Protein 8CZF (pdb70)

Radius of gyration: 14.96 Å; Cα contacts (8 Å, |Δi|>4): 224; chains: 2; bounding box: 30×43×40 Å

Foldseek 3Di:
DFDDLVVLLVLLQQLLLLLLLLLCVVCVVVADDDVCSVDGPDDLPDPSSVLSNVLSVVCNVVCVVCVVVVVVVCVVVVDEPVCLLVVLLVVLCVLAVPHDDLVSLSVNSVVLSVRQRCNCRPVVDRCNVVSSCSSSVSCSVVCNSVVQRVCRHSVVSVVPD/DVVVVVVVVVVVVVVVVVVVVD

B-factor: mean 25.82, std 11.92, range [10.27, 85.47]

Sequence (183 aa):
GSMSEEQVAQQDTEEVFRSYVFYRHQQEQEAAPADPEMVTLPLQPSSTMGQVGRQLAIIGDDINRRYDSEFQTMLQHLQPTAENAYEYFTKIATSLFESGINWGRVVALLGFGYRLALHVYQHGLTGFLGQVTRFVVDFMLHHSIARWIAQRGGWVAALNLGSYIDKIADLIRKVAEEINSSKLE

InterPro domains:
  IPR002475 Bcl2-like [PS50062] (78-179)
  IPR020717 Apoptosis regulator, Bcl-2, BH1 motif, conserved site [PS01080] (118-136)
  IPR020726 Apoptosis regulator, Bcl-2, BH2 motif, conserved site [PS01258] (170-181)
  IPR020728 Apoptosis regulator, Bcl-2, BH3 motif, conserved site [PS01259] (74-88)
  IPR026298 Bcl-2 family [PR01862] (111-123)
  IPR026298 Bcl-2 family [PR01862] (124-152)
  IPR026298 Bcl-2 family [PR01862] (154-178)
  IPR026298 Bcl-2 family [PTHR11256] (9-184)
  IPR026298 Bcl-2 family [cd06845] (29-183)
  IPR036834 Bcl-2-like superfamily [G3DSA:1.10.437.10] (16-186)
  IPR036834 Bcl-2-like superfamily [SSF56854] (5-193)
  IPR046371 Bcl-2, Bcl-2 homology region 1-3 [PF00452] (78-177)
  IPR046371 Bcl-2, Bcl-2 homology region 1-3 [SM00337] (78-177)

Secondary structure (DSSP, 8-state):
-PPPHHHHHHHHHHHHHHHHHHHHHHTTT--PPPGGGG--SS-TTSHHHHHHHHHHHHHHHHHHHHHHHHHHHHHHH---TTTHHHHHHHHHHHHTTT---HHHHHHHHHHHHHHHHHHHHTT----HHHHHHHHHHHHHHTTHHHHHHHTTSGGGGG---/-HHHHHHHHHHHHHHHHHHHH-

Solvent-accessible surface area: 8653 Å² total; per-residue (Å²): 131,72,72,53,45,117,76,0,13,108,16,1,56,33,0,0,19,2,4,2,56,47,1,26,90,62,46,127,101,136,77,76,41,14,93,91,10,108,77,41,66,62,108,62,95,16,106,20,4,70,5,0,85,55,2,0,74,36,4,32,81,10,9,134,149,26,27,86,94,9,93,8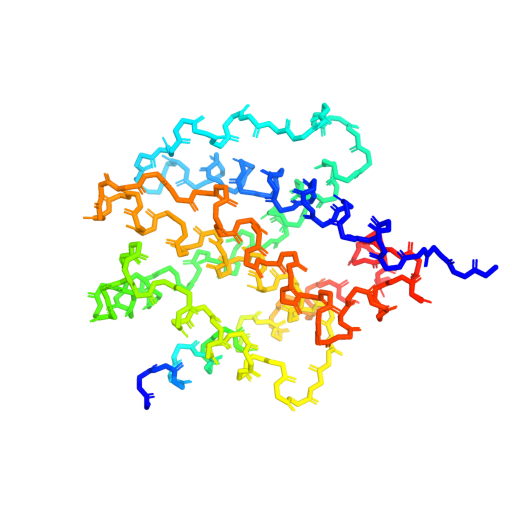2,10,6,99,121,20,120,2,50,46,172,31,0,140,77,42,2,40,101,0,0,65,32,0,21,83,78,29,46,33,12,0,28,0,6,3,0,0,9,8,0,5,24,0,8,32,19,0,52,62,95,31,153,49,43,18,5,31,79,0,3,104,31,0,1,51,10,1,44,137,82,67,0,1,122,43,0,4,99,117,42,3,1,78,16,0,57,107,66,98,112,59,23,72,117,0,1,93,24,5,61,116,7,0,84,47,7,21,86,108,15,126

Organism: Homo sapiens (NCBI:txid9606)

Nearest PDB structures (foldseek):
  8czf-assembly1_A  TM=1.006E+00  e=5.927E-23  Homo sapiens
  8czg-assembly3_C  TM=9.484E-01  e=6.714E-19  Homo sapiens
  5vx0-assembly1_C  TM=9.418E-01  e=8.155E-19  Homo sapiens
  8czg-assembly4_D  TM=9.359E-01  e=1.040E-18  Homo sapiens
  8czg-assembly2_B  TM=9.534E-01  e=2.377E-18  Homo sapiens

CATH classification: 1.10.437.10

Structure (mmCIF, N/CA/C/O backbone):
data_8CZF
#
_entry.id   8CZF
#
_cell.length_a   94.130
_cell.length_b   41.080
_cell.length_c   56.390
_cell.angle_alpha   90.000
_cell.angle_beta   122.000
_cell.angle_gamma   90.000
#
_symmetry.space_group_name_H-M   'C 1 2 1'
#
loop_
_entity.id
_entity.type
_entity.pdbx_description
1 polymer 'Bcl-2 homologous antagonist/killer'
2 polymer 'DF2 peptide'
3 water water
#
loop_
_atom_site.group_PDB
_atom_site.id
_atom_site.type_symbol
_atom_site.label_atom_id
_atom_site.label_alt_id
_atom_site.label_comp_id
_atom_site.label_asym_id
_atom_site.label_entity_id
_atom_site.label_seq_id
_atom_site.pdbx_PDB_ins_code
_atom_site.Cartn_x
_atom_site.Cartn_y
_atom_site.Cartn_z
_atom_site.occupancy
_atom_site.B_iso_or_equiv
_atom_site.auth_seq_id
_atom_site.auth_comp_id
_atom_site.auth_asym_id
_atom_site.auth_atom_id
_atom_site.pdbx_PDB_model_num
ATOM 1 N N . GLY A 1 4 ? -0.894 -11.754 17.798 1.00 44.62 20 GLY A N 1
ATOM 2 C CA . GLY A 1 4 ? -0.198 -11.267 16.622 1.00 46.34 20 GLY A CA 1
ATOM 3 C C . GLY A 1 4 ? 0.523 -9.971 16.920 1.00 28.95 20 GLY A C 1
ATOM 4 O O . GLY A 1 4 ? 0.526 -9.518 18.063 1.00 47.86 20 GLY A O 1
ATOM 8 N N . SER A 1 5 ? 1.141 -9.381 15.900 1.00 31.47 21 SER A N 1
ATOM 9 C CA . SER A 1 5 ? 1.820 -8.112 16.091 1.00 30.02 21 SER A CA 1
ATOM 10 C C . SER A 1 5 ? 0.799 -6.999 16.311 1.00 24.09 21 SER A C 1
ATOM 11 O O . SER A 1 5 ? -0.403 -7.156 16.057 1.00 29.45 21 SER A O 1
ATOM 19 N N . MET A 1 6 ? 1.281 -5.885 16.841 1.00 26.37 22 MET A N 1
ATOM 20 C CA . MET A 1 6 ? 0.455 -4.698 16.850 1.00 22.65 22 MET A CA 1
ATOM 21 C C . MET A 1 6 ? 0.078 -4.378 15.410 1.00 23.45 22 MET A C 1
ATOM 22 O O . MET A 1 6 ? 0.722 -4.823 14.451 1.00 28.02 22 MET A O 1
ATOM 36 N N . SER A 1 7 ? -1.006 -3.643 15.265 1.00 21.09 23 SER A N 1
ATOM 37 C CA . SER A 1 7 ? -1.500 -3.333 13.937 1.00 21.72 23 SER A CA 1
ATOM 38 C C . SER A 1 7 ? -0.727 -2.178 13.311 1.00 21.28 23 SER A C 1
ATOM 39 O O . SER A 1 7 ? -0.096 -1.363 13.989 1.00 19.24 23 SER A O 1
ATOM 47 N N . GLU A 1 8 ? -0.801 -2.108 11.980 1.00 20.47 24 GLU A N 1
ATOM 48 C CA . GLU A 1 8 ? -0.259 -0.949 11.277 1.00 19.90 24 GLU A CA 1
ATOM 49 C C . GLU A 1 8 ? -0.942 0.330 11.724 1.00 21.04 24 GLU A C 1
ATOM 50 O O . GLU A 1 8 ? -0.305 1.383 11.812 1.00 19.52 24 GLU A O 1
ATOM 62 N N . GLU A 1 9 ? -2.240 0.261 12.007 1.00 21.97 25 GLU A N 1
ATOM 63 C CA . GLU A 1 9 ? -2.949 1.437 12.496 1.00 24.50 25 GLU A CA 1
ATOM 64 C C . GLU A 1 9 ? -2.364 1.916 13.820 1.00 20.14 25 GLU A C 1
ATOM 65 O O . GLU A 1 9 ? -2.198 3.124 14.036 1.00 21.97 25 GLU A O 1
ATOM 77 N N . GLN A 1 10 ? -2.041 0.985 14.718 1.00 19.59 26 GLN A N 1
ATOM 78 C CA . GLN A 1 10 ? -1.369 1.364 15.956 1.00 19.10 26 GLN A CA 1
ATOM 79 C C . GLN A 1 10 ? -0.026 2.024 15.665 1.00 16.65 26 GLN A C 1
ATOM 80 O O . GLN A 1 10 ? 0.314 3.056 16.253 1.00 16.88 26 GLN A O 1
ATOM 94 N N . VAL A 1 11 ? 0.761 1.444 14.756 1.00 15.90 27 VAL A N 1
ATOM 95 C CA . VAL A 1 11 ? 2.048 2.050 14.426 1.00 14.66 27 VAL A CA 1
ATOM 96 C C . VAL A 1 11 ? 1.857 3.443 13.821 1.00 15.04 27 VAL A C 1
ATOM 97 O O . VAL A 1 11 ? 2.652 4.351 14.075 1.00 14.79 27 VAL A O 1
ATOM 110 N N . ALA A 1 12 ? 0.791 3.646 13.036 1.00 15.14 28 ALA A N 1
ATOM 111 C CA . ALA A 1 12 ? 0.542 4.977 12.476 1.00 15.89 28 ALA A CA 1
ATOM 112 C C . ALA A 1 12 ? 0.305 6.001 13.581 1.00 16.87 28 ALA A C 1
ATOM 113 O O . ALA A 1 12 ? 0.811 7.127 13.504 1.00 16.95 28 ALA A O 1
ATOM 120 N N . GLN A 1 13 ? -0.477 5.638 14.611 1.00 18.02 29 GLN A N 1
ATOM 121 C CA A GLN A 1 13 ? -0.666 6.527 15.754 0.43 19.06 29 GLN A CA 1
ATOM 122 C CA B GLN A 1 13 ? -0.665 6.525 15.757 0.57 13.70 29 GLN A CA 1
ATOM 123 C C . GLN A 1 13 ? 0.659 6.777 16.460 1.00 16.52 29 GLN A C 1
ATOM 124 O O . GLN A 1 13 ? 1.020 7.924 16.755 1.00 16.44 29 GLN A O 1
ATOM 149 N N . ASP A 1 14 ? 1.409 5.711 16.730 1.00 13.90 30 ASP A N 1
ATOM 150 C CA . ASP A 1 14 ? 2.679 5.857 17.425 1.00 14.12 30 ASP A CA 1
ATOM 151 C C . ASP A 1 14 ? 3.625 6.755 16.640 1.00 15.72 30 ASP A C 1
ATOM 152 O O . ASP A 1 14 ? 4.388 7.531 17.228 1.00 14.54 30 ASP A O 1
ATOM 161 N N . THR A 1 15 ? 3.609 6.636 15.306 1.00 13.45 31 THR A N 1
ATOM 162 C CA . THR A 1 15 ? 4.520 7.406 14.465 1.00 12.27 31 THR A CA 1
ATOM 163 C C . THR A 1 15 ? 4.225 8.892 14.585 1.00 12.56 31 THR A C 1
ATOM 164 O O . THR A 1 15 ? 5.146 9.715 14.617 1.00 14.75 31 THR A O 1
ATOM 175 N N . GLU A 1 16 ? 2.944 9.256 14.634 1.00 12.54 32 GLU A N 1
ATOM 176 C CA . GLU A 1 16 ? 2.590 10.656 14.855 1.00 13.79 32 GLU A CA 1
ATOM 177 C C . GLU A 1 16 ? 3.194 11.164 16.160 1.00 13.08 32 GLU A C 1
ATOM 178 O O . GLU A 1 16 ? 3.747 12.269 16.205 1.00 13.81 32 GLU A O 1
ATOM 190 N N . GLU A 1 17 ? 3.125 10.358 17.222 1.00 13.70 33 GLU A N 1
ATOM 191 C CA . GLU A 1 17 ? 3.670 10.765 18.519 1.00 12.66 33 GLU A CA 1
ATOM 192 C C . GLU A 1 17 ? 5.190 10.863 18.470 1.00 13.97 33 GLU A C 1
ATOM 193 O O . GLU A 1 17 ? 5.782 11.828 18.972 1.00 13.43 33 GLU A O 1
ATOM 205 N N . VAL A 1 18 ? 5.850 9.867 17.881 1.00 11.80 34 VAL A N 1
ATOM 206 C CA . VAL A 1 18 ? 7.303 9.884 17.800 1.00 11.55 34 VAL A CA 1
ATOM 207 C C . VAL A 1 18 ? 7.764 11.103 17.014 1.00 12.35 34 VAL A C 1
ATOM 208 O O . VAL A 1 18 ? 8.695 11.798 17.424 1.00 12.70 34 VAL A O 1
ATOM 221 N N . PHE A 1 19 ? 7.146 11.339 15.852 1.00 10.46 35 PHE A N 1
ATOM 222 C CA . PHE A 1 19 ? 7.567 12.446 14.994 1.00 10.54 35 PHE A CA 1
ATOM 223 C C . PHE A 1 19 ? 7.381 13.793 15.680 1.00 11.77 35 PHE A C 1
ATOM 224 O O . PHE A 1 19 ? 8.278 14.642 15.651 1.00 12.72 35 PHE A O 1
ATOM 241 N N . ARG A 1 20 ? 6.215 14.017 16.292 1.00 11.47 36 ARG A N 1
ATOM 242 C CA . ARG A 1 20 ? 5.956 15.320 16.897 1.00 10.27 36 ARG A CA 1
ATOM 243 C C . ARG A 1 20 ? 6.876 15.577 18.080 1.00 12.36 36 ARG A C 1
ATOM 244 O O . ARG A 1 20 ? 7.348 16.708 18.275 1.00 12.89 36 ARG A O 1
ATOM 265 N N . SER A 1 21 ? 7.142 14.547 18.882 1.00 12.60 37 SER A N 1
ATOM 266 C CA . SER A 1 21 ? 8.106 14.694 19.965 1.00 12.90 37 SER A CA 1
ATOM 267 C C . SER A 1 21 ? 9.505 14.957 19.416 1.00 12.30 37 SER A C 1
ATOM 268 O O . SER A 1 21 ? 10.226 15.841 19.899 1.00 13.16 37 SER A O 1
ATOM 276 N N . TYR A 1 22 ? 9.935 14.129 18.472 1.00 11.85 38 TYR A N 1
ATOM 277 C CA . TYR A 1 22 ? 11.215 14.320 17.796 1.00 11.66 38 TYR A CA 1
ATOM 278 C C . TYR A 1 22 ? 11.408 15.753 17.316 1.00 12.52 38 TYR A C 1
ATOM 279 O O . TYR A 1 22 ? 12.462 16.353 17.548 1.00 12.97 38 TYR A O 1
ATOM 298 N N . VAL A 1 23 ? 10.400 16.312 16.649 1.00 12.04 39 VAL A N 1
ATOM 299 C CA . VAL A 1 23 ? 10.523 17.658 16.095 1.00 13.00 39 VAL A CA 1
ATOM 300 C C . VAL A 1 23 ? 10.762 18.664 17.213 1.00 12.71 39 VAL A C 1
ATOM 301 O O . VAL A 1 23 ? 11.635 19.536 17.113 1.00 13.10 39 VAL A O 1
ATOM 314 N N . PHE A 1 24 ? 9.965 18.574 18.281 1.00 11.47 40 PHE A N 1
ATOM 315 C CA . PHE A 1 24 ? 10.092 19.510 19.383 1.00 12.56 40 PHE A CA 1
ATOM 316 C C . PHE A 1 24 ? 11.474 19.424 20.020 1.00 13.01 40 PHE A C 1
ATOM 317 O O . PHE A 1 24 ? 12.151 20.440 20.204 1.00 15.14 40 PHE A O 1
ATOM 334 N N . TYR A 1 25 ? 11.912 18.210 20.377 1.00 14.07 41 TYR A N 1
ATOM 335 C CA . TYR A 1 25 ? 13.188 18.098 21.069 1.00 15.66 41 TYR A CA 1
ATOM 336 C C . TYR A 1 25 ? 14.362 18.395 20.149 1.00 14.40 41 TYR A C 1
ATOM 337 O O . TYR A 1 25 ? 15.375 18.933 20.608 1.00 17.97 41 TYR A O 1
ATOM 355 N N . ARG A 1 26 ? 14.233 18.106 18.851 1.00 15.02 42 ARG A N 1
ATOM 356 C CA . ARG A 1 26 ? 15.299 18.473 17.923 1.00 15.06 42 ARG A CA 1
ATOM 357 C C . ARG A 1 26 ? 15.437 19.986 17.810 1.00 13.94 42 ARG A C 1
ATOM 358 O O . ARG A 1 26 ? 16.556 20.513 17.826 1.00 16.09 42 ARG A O 1
ATOM 379 N N . HIS A 1 27 ? 14.320 20.711 17.692 1.00 14.72 43 HIS A N 1
ATOM 380 C CA . HIS A 1 27 ? 14.442 22.161 17.580 1.00 15.37 43 HIS A CA 1
ATOM 381 C C . HIS A 1 27 ? 15.137 22.728 18.807 1.00 19.90 43 HIS A C 1
ATOM 382 O O . HIS A 1 27 ? 16.022 23.583 18.701 1.00 19.54 43 HIS A O 1
ATOM 396 N N . GLN A 1 28 ? 14.759 22.246 19.986 1.00 17.96 44 GLN A N 1
ATOM 397 C CA . GLN A 1 28 ? 15.350 22.795 21.193 1.00 21.89 44 GLN A CA 1
ATOM 398 C C . GLN A 1 28 ? 16.848 22.526 21.239 1.00 23.01 44 GLN A C 1
ATOM 399 O O . GLN A 1 28 ? 17.630 23.395 21.629 1.00 24.79 44 GLN A O 1
ATOM 413 N N . GLN A 1 29 ? 17.284 21.346 20.808 1.00 22.53 45 GLN A N 1
ATOM 414 C CA . GLN A 1 29 ? 18.716 21.096 20.907 1.00 25.05 45 GLN A CA 1
ATOM 415 C C . GLN A 1 29 ? 19.525 21.876 19.875 1.00 24.48 45 GLN A C 1
ATOM 416 O O . GLN A 1 29 ? 20.729 22.058 20.071 1.00 26.45 45 GLN A O 1
ATOM 430 N N . GLU A 1 30 ? 18.893 22.419 18.834 1.00 25.43 46 GLU A N 1
ATOM 431 C CA . GLU A 1 30 ? 19.598 23.201 17.823 1.00 22.33 46 GLU A CA 1
ATOM 432 C C . GLU A 1 30 ? 19.487 24.717 18.013 1.00 27.47 46 GLU A C 1
ATOM 433 O O . GLU A 1 30 ? 20.011 25.470 17.184 1.00 29.48 46 GLU A O 1
ATOM 445 N N . GLN A 1 31 ? 18.867 25.185 19.096 1.00 29.37 47 GLN A N 1
ATOM 446 C CA . GLN A 1 31 ? 18.435 26.577 19.194 1.00 34.10 47 GLN A CA 1
ATOM 447 C C . GLN A 1 31 ? 19.560 27.570 19.481 1.00 31.41 47 GLN A C 1
ATOM 448 O O . GLN A 1 31 ? 19.328 28.782 19.381 1.00 40.75 47 GLN A O 1
ATOM 462 N N . GLU A 1 32 ? 20.762 27.103 19.824 1.00 34.68 48 GLU A N 1
ATOM 463 C CA . GLU A 1 32 ? 21.920 27.971 20.007 1.00 41.06 48 GLU A CA 1
ATOM 464 C C . GLU A 1 32 ? 22.942 27.820 18.883 1.00 55.14 48 GLU A C 1
ATOM 465 O O . GLU A 1 32 ? 24.123 28.129 19.082 1.00 55.40 48 GLU A O 1
ATOM 469 N N . ALA A 1 33 ? 22.514 27.357 17.711 1.00 57.70 49 ALA A N 1
ATOM 470 C CA . ALA A 1 33 ? 23.417 27.153 16.584 1.00 57.46 49 ALA A CA 1
ATOM 471 C C . ALA A 1 33 ? 24.189 28.425 16.258 1.00 59.70 49 ALA A C 1
ATOM 472 O O . ALA A 1 33 ? 23.601 29.496 16.114 1.00 67.13 49 ALA A O 1
ATOM 479 N N . ALA A 1 38 ? 16.639 29.788 13.557 1.00 43.89 54 ALA A N 1
ATOM 480 C CA . ALA A 1 38 ? 15.375 29.456 12.904 1.00 35.13 54 ALA A CA 1
ATOM 481 C C . ALA A 1 38 ? 14.248 29.508 13.924 1.00 28.98 54 ALA A C 1
ATOM 482 O O . ALA A 1 38 ? 14.326 28.863 14.976 1.00 27.04 54 ALA A O 1
ATOM 489 N N . PRO A 1 39 ? 13.188 30.255 13.630 1.00 29.24 55 PRO A N 1
ATOM 490 C CA . PRO A 1 39 ? 12.062 30.297 14.569 1.00 27.24 55 PRO A CA 1
ATOM 491 C C . PRO A 1 39 ? 11.387 28.940 14.644 1.00 24.70 55 PRO A C 1
ATOM 492 O O . PRO A 1 39 ? 11.329 28.196 13.664 1.00 24.83 55 PRO A O 1
ATOM 503 N N . ALA A 1 40 ? 10.884 28.609 15.827 1.00 22.76 56 ALA A N 1
ATOM 504 C CA . ALA A 1 40 ? 10.076 27.407 15.950 1.00 20.71 56 ALA A CA 1
ATOM 505 C C . ALA A 1 40 ? 8.643 27.713 15.538 1.00 25.48 56 ALA A C 1
ATOM 506 O O . ALA A 1 40 ? 8.048 28.697 15.992 1.00 26.94 56 ALA A O 1
ATOM 513 N N . ASP A 1 41 ? 8.098 26.882 14.678 1.00 22.12 57 ASP A N 1
ATOM 514 C CA . ASP A 1 41 ? 6.675 26.933 14.401 1.00 24.92 57 ASP A CA 1
ATOM 515 C C . ASP A 1 41 ? 5.927 26.705 15.708 1.00 20.85 57 ASP A C 1
ATOM 516 O O . ASP A 1 41 ? 6.162 25.691 16.379 1.00 18.69 57 ASP A O 1
ATOM 525 N N . PRO A 1 42 ? 5.031 27.606 16.104 1.00 21.06 58 PRO A N 1
ATOM 526 C CA . PRO A 1 42 ? 4.320 27.413 17.375 1.00 22.86 58 PRO A CA 1
ATOM 527 C C . PRO A 1 42 ? 3.585 26.096 17.460 1.00 20.76 58 PRO A C 1
ATOM 528 O O . PRO A 1 42 ? 3.411 25.580 18.565 1.00 21.46 58 PRO A O 1
ATOM 539 N N . GLU A 1 43 ? 3.152 25.527 16.336 1.00 19.00 59 GLU A N 1
ATOM 540 C CA . GLU A 1 43 ? 2.473 24.236 16.386 1.00 18.56 59 GLU A CA 1
ATOM 541 C C . GLU A 1 43 ? 3.346 23.129 16.969 1.00 18.26 59 GLU A C 1
ATOM 542 O O . GLU A 1 43 ? 2.821 22.111 17.444 1.00 17.78 59 GLU A O 1
ATOM 554 N N . MET A 1 44 ? 4.661 23.282 16.928 1.00 16.21 60 MET A N 1
ATOM 555 C CA . MET A 1 44 ? 5.544 22.260 17.461 1.00 18.24 60 MET A CA 1
ATOM 556 C C . MET A 1 44 ? 5.324 21.999 18.941 1.00 15.62 60 MET A C 1
ATOM 557 O O . MET A 1 44 ? 5.642 20.903 19.417 1.00 16.54 60 MET A O 1
ATOM 571 N N . VAL A 1 45 ? 4.787 22.959 19.690 1.00 15.14 61 VAL A N 1
ATOM 572 C CA . VAL A 1 45 ? 4.566 22.714 21.114 1.00 16.08 61 VAL A CA 1
ATOM 573 C C . VAL A 1 45 ? 3.256 21.993 21.380 1.00 19.84 61 VAL A C 1
ATOM 574 O O . VAL A 1 45 ? 2.921 21.754 22.548 1.00 21.31 61 VAL A O 1
ATOM 587 N N . THR A 1 46 ? 2.493 21.655 20.340 1.00 17.77 62 THR A N 1
ATOM 588 C CA . THR A 1 46 ? 1.277 20.859 20.471 1.00 18.30 62 THR A CA 1
ATOM 589 C C . THR A 1 46 ? 1.620 19.432 20.064 1.00 18.91 62 THR A C 1
ATOM 590 O O . THR A 1 46 ? 1.957 19.166 18.903 1.00 20.29 62 THR A O 1
ATOM 601 N N . LEU A 1 47 ? 1.525 18.520 21.012 1.00 17.10 63 LEU A N 1
ATOM 602 C CA . LEU A 1 47 ? 1.823 17.122 20.810 1.00 16.46 63 LEU A CA 1
ATOM 603 C C . LEU A 1 47 ? 0.546 16.312 20.910 1.00 17.51 63 LEU A C 1
ATOM 604 O O . LEU A 1 47 ? -0.418 16.740 21.559 1.00 17.78 63 LEU A O 1
ATOM 620 N N . PRO A 1 48 ? 0.497 15.119 20.300 1.00 18.57 64 PRO A N 1
ATOM 621 C CA . PRO A 1 48 ? -0.728 14.309 20.395 1.00 18.27 64 PRO A CA 1
ATOM 622 C C . PRO A 1 48 ? -0.994 13.779 21.793 1.00 20.87 64 PRO A C 1
ATOM 623 O O . PRO A 1 48 ? -2.151 13.493 22.128 1.00 27.66 64 PRO A O 1
ATOM 634 N N . LEU A 1 49 ? 0.041 13.634 22.610 1.00 17.76 65 LEU A N 1
ATOM 635 C CA . LEU A 1 49 ? -0.067 13.045 23.933 1.00 22.89 65 LEU A CA 1
ATOM 636 C C . LEU A 1 49 ? 0.980 13.722 24.796 1.00 18.04 65 LEU A C 1
ATOM 637 O O . LEU A 1 49 ? 1.815 14.484 24.305 1.00 21.60 65 LEU A O 1
ATOM 649 N N . GLN A 1 50 ? 0.951 13.434 26.081 1.00 19.78 66 GLN A N 1
ATOM 650 C CA . GLN A 1 50 ? 1.947 14.018 26.959 1.00 17.47 66 GLN A CA 1
ATOM 651 C C . GLN A 1 50 ? 3.344 13.553 26.553 1.00 16.98 66 GLN A C 1
ATOM 652 O O . GLN A 1 50 ? 3.532 12.391 26.155 1.00 17.10 66 GLN A O 1
ATOM 666 N N . PRO A 1 51 ? 4.349 14.424 26.650 1.00 14.37 67 PRO A N 1
ATOM 667 C CA . PRO A 1 51 ? 5.686 14.087 26.151 1.00 14.18 67 PRO A CA 1
ATOM 668 C C . PRO A 1 51 ? 6.385 13.017 26.965 1.00 14.18 67 PRO A C 1
ATOM 669 O O . PRO A 1 51 ? 7.346 12.421 26.463 1.00 16.54 67 PRO A O 1
ATOM 680 N N . SER A 1 52 ? 5.916 12.743 28.181 1.00 14.05 68 SER A N 1
ATOM 681 C CA . SER A 1 52 ? 6.477 11.684 29.005 1.00 15.55 68 SER A CA 1
ATOM 682 C C . SER A 1 52 ? 6.006 10.290 28.601 1.00 15.12 68 SER A C 1
ATOM 683 O O . SER A 1 52 ? 6.435 9.314 29.223 1.00 16.30 68 SER A O 1
ATOM 691 N N . SER A 1 53 ? 5.104 10.175 27.631 1.00 15.22 69 SER A N 1
ATOM 692 C CA . SER A 1 53 ? 4.664 8.866 27.168 1.00 16.80 69 SER A CA 1
ATOM 693 C C . SER A 1 53 ? 5.820 8.098 26.534 1.00 17.79 69 SER A C 1
ATOM 694 O O . SER A 1 53 ? 6.884 8.641 26.226 1.00 16.49 69 SER A O 1
ATOM 702 N N . THR A 1 54 ? 5.606 6.794 26.360 1.00 16.40 70 THR A N 1
ATOM 703 C CA . THR A 1 54 ? 6.656 5.955 25.782 1.00 15.83 70 THR A CA 1
ATOM 704 C C . THR A 1 54 ? 7.109 6.472 24.415 1.00 14.75 70 THR A C 1
ATOM 705 O O . THR A 1 54 ? 8.308 6.534 24.137 1.00 15.19 70 THR A O 1
ATOM 716 N N . MET A 1 55 ? 6.157 6.800 23.533 1.00 14.52 71 MET A N 1
ATOM 717 C CA . MET A 1 55 ? 6.524 7.310 22.205 1.00 13.76 71 MET A CA 1
ATOM 718 C C . MET A 1 55 ? 7.117 8.712 22.263 1.00 14.21 71 MET A C 1
ATOM 719 O O . MET A 1 55 ? 7.990 9.049 21.457 1.00 13.84 71 MET A O 1
ATOM 733 N N . GLY A 1 56 ? 6.678 9.534 23.209 1.00 14.12 72 GLY A N 1
ATOM 734 C CA . GLY A 1 56 ? 7.356 10.801 23.437 1.00 14.56 72 GLY A CA 1
ATOM 735 C C . GLY A 1 56 ? 8.809 10.604 23.810 1.00 15.44 72 GLY A C 1
ATOM 736 O O . GLY A 1 56 ? 9.695 11.287 23.284 1.00 15.22 72 GLY A O 1
ATOM 740 N N . GLN A 1 57 ? 9.086 9.626 24.686 1.00 15.60 73 GLN A N 1
ATOM 741 C CA . GLN A 1 57 ? 10.467 9.343 25.049 1.00 16.10 73 GLN A CA 1
ATOM 742 C C . GLN A 1 57 ? 11.262 8.819 23.856 1.00 14.63 73 GLN A C 1
ATOM 743 O O . GLN A 1 57 ? 12.437 9.163 23.685 1.00 15.17 73 GLN A O 1
ATOM 757 N N . VAL A 1 58 ? 10.662 7.954 23.038 1.00 13.77 74 VAL A N 1
ATOM 758 C CA . VAL A 1 58 ? 11.374 7.450 21.868 1.00 14.43 74 VAL A CA 1
ATOM 759 C C . VAL A 1 58 ? 11.744 8.601 20.933 1.00 15.32 74 VAL A C 1
ATOM 760 O O . VAL A 1 58 ? 12.879 8.693 20.456 1.00 14.99 74 VAL A O 1
ATOM 773 N N . GLY A 1 59 ? 10.788 9.487 20.657 1.00 14.22 75 GLY A N 1
ATOM 774 C CA . GLY A 1 59 ? 11.087 10.637 19.809 1.00 13.33 75 GLY A CA 1
ATOM 775 C C . GLY A 1 59 ? 12.210 11.486 20.363 1.00 14.96 75 GLY A C 1
ATOM 776 O O . GLY A 1 59 ? 13.102 11.931 19.629 1.00 15.68 75 GLY A O 1
ATOM 780 N N . ARG A 1 60 ? 12.164 11.753 21.668 1.00 13.27 76 ARG A N 1
ATOM 781 C CA . ARG A 1 60 ? 13.216 12.527 22.309 1.00 15.26 76 ARG A CA 1
ATOM 782 C C . ARG A 1 60 ? 14.571 11.841 22.155 1.00 15.31 76 ARG A C 1
ATOM 783 O O . ARG A 1 60 ? 15.565 12.476 21.782 1.00 15.85 76 ARG A O 1
ATOM 804 N N . GLN A 1 61 ? 14.631 10.536 22.421 1.00 14.67 77 GLN A N 1
ATOM 805 C CA . GLN A 1 61 ? 15.915 9.845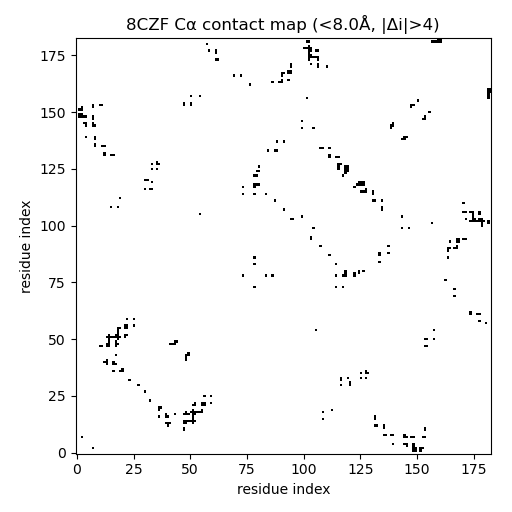 22.342 1.00 15.65 77 GLN A CA 1
ATOM 806 C C . GLN A 1 61 ? 16.453 9.831 20.913 1.00 13.88 77 GLN A C 1
ATOM 807 O O . GLN A 1 61 ? 17.664 9.964 20.701 1.00 16.84 77 GLN A O 1
ATOM 821 N N . LEU A 1 62 ? 15.574 9.671 19.925 1.00 14.36 78 LEU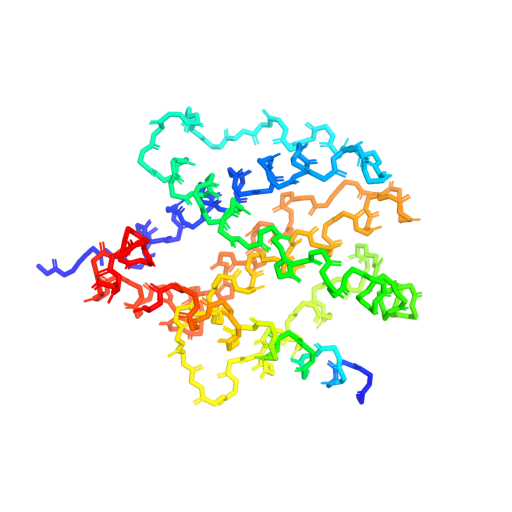 A N 1
ATOM 822 C CA . LEU A 1 62 ? 16.018 9.687 18.538 1.00 14.34 78 LEU A CA 1
ATOM 823 C C . LEU A 1 62 ? 16.540 11.063 18.140 1.00 14.77 78 LEU A C 1
ATOM 824 O O . LEU A 1 62 ? 17.528 11.160 17.402 1.00 17.22 78 LEU A O 1
ATOM 840 N N . ALA A 1 63 ? 15.920 12.136 18.632 1.00 14.28 79 ALA A N 1
ATOM 841 C CA . ALA A 1 63 ? 16.464 13.462 18.349 1.00 14.25 79 ALA A CA 1
ATOM 842 C C . ALA A 1 63 ? 17.862 13.601 18.945 1.00 18.84 79 ALA A C 1
ATOM 843 O O . ALA A 1 63 ? 18.789 14.084 18.279 1.00 19.40 79 ALA A O 1
ATOM 850 N N . ILE A 1 64 ? 18.045 13.139 20.186 1.00 17.12 80 ILE A N 1
ATOM 851 C CA . ILE A 1 64 ? 19.339 13.251 20.859 1.00 18.85 80 ILE A CA 1
ATOM 852 C C . ILE A 1 64 ? 20.398 12.450 20.109 1.00 19.87 80 ILE A C 1
ATOM 853 O O . ILE A 1 64 ? 21.514 12.926 19.871 1.00 21.09 80 ILE A O 1
ATOM 869 N N . ILE A 1 65 ? 20.052 11.221 19.721 1.00 20.29 81 ILE A N 1
ATOM 870 C CA . ILE A 1 65 ? 21.009 10.334 19.064 1.00 21.64 81 ILE A CA 1
ATOM 871 C C . ILE A 1 65 ? 21.525 10.948 17.773 1.00 19.60 81 ILE A C 1
ATOM 872 O O . ILE A 1 65 ? 22.701 10.791 17.421 1.00 23.31 81 ILE A O 1
ATOM 888 N N . GLY A 1 66 ? 20.670 11.646 17.051 1.00 20.64 82 GLY A N 1
ATOM 889 C CA . GLY A 1 66 ? 21.069 12.170 15.761 1.00 23.69 82 GLY A CA 1
ATOM 890 C C . GLY A 1 66 ? 21.780 13.497 15.776 1.00 21.51 82 GLY A C 1
ATOM 891 O O . GLY A 1 66 ? 22.208 13.974 14.722 1.00 24.04 82 GLY A O 1
ATOM 895 N N . ASP A 1 67 ? 21.949 14.106 16.949 1.00 26.34 83 ASP A N 1
ATOM 896 C CA . ASP A 1 67 ? 22.365 15.504 16.991 1.00 31.60 83 ASP A CA 1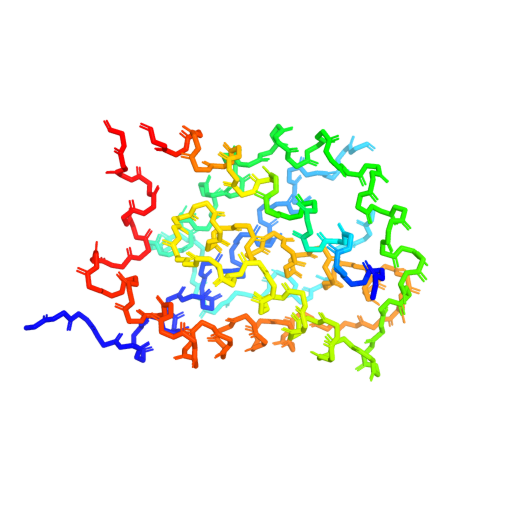
ATOM 897 C C . ASP A 1 67 ? 23.688 15.723 16.265 1.00 27.46 83 ASP A C 1
ATOM 898 O O . ASP A 1 67 ? 23.790 16.598 15.397 1.00 26.87 83 ASP A O 1
ATOM 907 N N . ASP A 1 68 ? 24.714 14.935 16.591 1.00 29.12 84 ASP A N 1
ATOM 908 C CA . ASP A 1 68 ? 26.019 15.167 15.975 1.00 30.58 84 ASP A CA 1
ATOM 909 C C . ASP A 1 68 ? 25.977 14.912 14.472 1.00 32.05 84 ASP A C 1
ATOM 910 O O . ASP A 1 68 ? 26.592 15.649 13.693 1.00 29.42 84 ASP A O 1
ATOM 919 N N . ILE A 1 69 ? 25.264 13.869 14.050 1.00 27.62 85 ILE A N 1
ATOM 920 C CA . ILE A 1 69 ? 25.122 13.588 12.624 1.00 26.49 85 ILE A CA 1
ATOM 921 C C . ILE A 1 69 ? 24.446 14.755 11.923 1.00 24.69 85 ILE A C 1
ATOM 922 O O . ILE A 1 69 ? 24.934 15.271 10.910 1.00 25.67 85 ILE A O 1
ATOM 938 N N . ASN A 1 70 ? 23.303 15.186 12.448 1.00 26.05 86 ASN A N 1
ATOM 939 C CA . ASN A 1 70 ? 22.542 16.233 11.779 1.00 25.33 86 ASN A CA 1
ATOM 940 C C . ASN A 1 70 ? 23.327 17.539 11.719 1.00 30.24 86 ASN A C 1
ATOM 941 O O . ASN A 1 70 ? 23.293 18.244 10.704 1.00 30.61 86 ASN A O 1
ATOM 952 N N . ARG A 1 71 ? 24.091 17.854 12.761 1.00 29.43 87 ARG A N 1
ATOM 953 C CA . ARG A 1 71 ? 24.885 19.078 12.702 1.00 28.85 87 ARG A CA 1
ATOM 954 C C . ARG A 1 71 ? 25.912 19.027 11.571 1.00 46.84 87 ARG A C 1
ATOM 955 O O . ARG A 1 71 ? 26.185 20.052 10.934 1.00 31.15 87 ARG A O 1
ATOM 976 N N . ARG A 1 72 ? 26.465 17.847 11.279 1.00 29.01 88 ARG A N 1
ATOM 977 C CA . ARG A 1 72 ? 27.504 17.778 10.254 1.00 31.08 88 ARG A CA 1
ATOM 978 C C . ARG A 1 72 ? 26.943 18.014 8.855 1.00 27.24 88 ARG A C 1
ATOM 979 O O . ARG 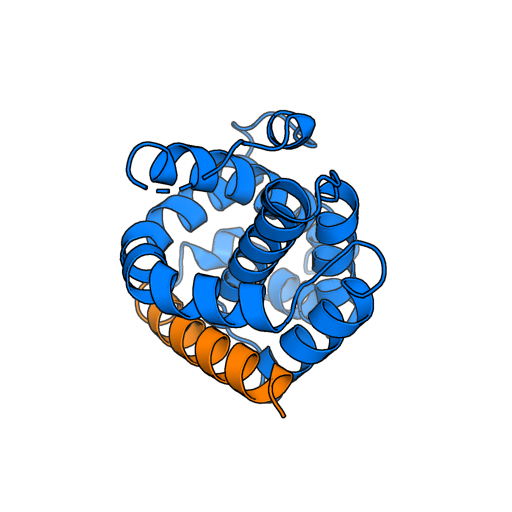A 1 72 ? 27.664 18.488 7.971 1.00 30.15 88 ARG A O 1
ATOM 1000 N N . TYR A 1 73 ? 25.663 17.724 8.635 1.00 24.69 89 TYR A N 1
ATOM 1001 C CA . TYR A 1 73 ? 25.050 17.865 7.320 1.00 23.45 89 TYR A CA 1
ATOM 1002 C C . TYR A 1 73 ? 24.188 19.110 7.169 1.00 23.30 89 TYR A C 1
ATOM 1003 O O . TYR A 1 73 ? 23.639 19.335 6.085 1.00 22.96 89 TYR A O 1
ATOM 1020 N N . ASP A 1 74 ? 24.107 19.954 8.199 1.00 22.94 90 ASP A N 1
ATOM 1021 C CA . ASP A 1 74 ? 23.206 21.099 8.146 1.00 23.47 90 ASP A CA 1
ATOM 1022 C C . ASP A 1 74 ? 23.493 21.989 6.940 1.00 23.36 90 ASP A C 1
ATOM 1023 O O . ASP A 1 74 ? 22.576 22.377 6.207 1.00 23.24 90 ASP A O 1
ATOM 1032 N N . SER A 1 75 ? 24.757 22.367 6.738 1.00 24.95 91 SER A N 1
ATOM 1033 C CA . SER A 1 75 ? 25.050 23.331 5.681 1.00 26.30 91 SER A CA 1
ATOM 1034 C C . SER A 1 75 ? 24.633 22.800 4.320 1.00 25.77 91 SER A C 1
ATOM 1035 O O . SER A 1 75 ? 24.065 23.533 3.503 1.00 25.62 91 SER A O 1
ATOM 1043 N N . GLU A 1 76 ? 24.899 21.523 4.057 1.00 23.49 92 GLU A N 1
ATOM 1044 C CA . GLU A 1 76 ? 24.545 20.961 2.760 1.00 22.63 92 GLU A CA 1
ATOM 1045 C C . GLU A 1 76 ? 23.030 20.870 2.587 1.00 21.99 92 GLU A C 1
ATOM 1046 O O . GLU A 1 76 ? 22.499 21.248 1.538 1.00 22.13 92 GLU A O 1
ATOM 1058 N N . PHE A 1 77 ? 22.305 20.385 3.605 1.00 20.25 93 PHE A N 1
ATOM 1059 C CA . PHE A 1 77 ? 20.848 20.323 3.474 1.00 18.84 93 PHE A CA 1
ATOM 1060 C C . PHE A 1 77 ? 20.238 21.710 3.329 1.00 20.84 93 PHE A C 1
ATOM 1061 O O . PHE A 1 77 ? 19.282 21.901 2.570 1.00 22.92 93 PHE A O 1
ATOM 1078 N N . GLN A 1 78 ? 20.722 22.672 4.108 1.00 20.81 94 GLN A N 1
ATOM 1079 C CA . GLN A 1 78 ? 20.187 24.023 4.004 1.00 24.26 94 GLN A CA 1
ATOM 1080 C C . GLN A 1 78 ? 20.347 24.561 2.586 1.00 24.96 94 GLN A C 1
ATOM 1081 O O . GLN A 1 78 ? 19.404 25.116 2.014 1.00 23.73 94 GLN A O 1
ATOM 1095 N N . THR A 1 79 ? 21.523 24.372 1.987 1.00 22.50 95 THR A N 1
ATOM 1096 C CA . THR A 1 79 ? 21.724 24.811 0.609 1.00 24.79 95 THR A CA 1
ATOM 1097 C C . THR A 1 79 ? 20.808 24.063 -0.353 1.00 23.27 95 THR A C 1
ATOM 1098 O O . THR A 1 79 ? 20.193 24.672 -1.237 1.00 24.13 95 THR A O 1
ATOM 1109 N N . MET A 1 80 ? 20.682 22.745 -0.187 1.00 21.92 96 MET A N 1
ATOM 1110 C CA . MET A 1 80 ? 19.859 21.970 -1.111 1.00 21.61 96 MET A CA 1
ATOM 1111 C C . MET A 1 80 ? 18.387 22.347 -1.006 1.00 24.16 96 MET A C 1
ATOM 1112 O O . MET A 1 80 ? 17.698 22.454 -2.027 1.00 22.56 96 MET A O 1
ATOM 1126 N N . LEU A 1 81 ? 17.887 22.581 0.209 1.00 20.16 97 LEU A N 1
ATOM 1127 C CA . LEU A 1 81 ? 16.484 22.964 0.345 1.00 21.21 97 LEU A CA 1
ATOM 1128 C C . LEU A 1 81 ? 16.241 24.388 -0.133 1.00 24.90 97 LEU A C 1
ATOM 1129 O O . LEU A 1 81 ? 15.171 24.685 -0.677 1.00 26.24 97 LEU A O 1
ATOM 1145 N N . GLN A 1 82 ? 17.204 25.284 0.075 1.00 24.16 98 GLN A N 1
ATOM 1146 C CA . GLN A 1 82 ? 17.070 26.622 -0.482 1.00 29.04 98 GLN A CA 1
ATOM 1147 C C . GLN A 1 82 ? 16.985 26.563 -1.995 1.00 30.81 98 GLN A C 1
ATOM 1148 O O . GLN A 1 82 ? 16.275 27.365 -2.613 1.00 34.71 98 GLN A O 1
ATOM 1162 N N . HIS A 1 83 ? 17.678 25.603 -2.606 1.00 23.98 99 HIS A N 1
ATOM 1163 C CA . HIS A 1 83 ? 17.615 25.494 -4.053 1.00 23.90 99 HIS A CA 1
ATOM 1164 C C . HIS A 1 83 ? 16.286 24.905 -4.499 1.00 23.95 99 HIS A C 1
ATOM 1165 O O . HIS A 1 83 ? 15.690 25.369 -5.480 1.00 26.37 99 HIS A O 1
ATOM 1179 N N . LEU A 1 84 ? 15.820 23.869 -3.792 1.00 24.94 100 LEU A N 1
ATOM 1180 C CA . LEU A 1 84 ? 14.537 23.241 -4.098 1.00 28.73 100 LEU A CA 1
ATOM 1181 C C . LEU A 1 84 ? 13.373 24.193 -3.849 1.00 26.79 100 LEU A C 1
ATOM 1182 O O . LEU A 1 84 ? 12.370 24.146 -4.569 1.00 30.39 100 LEU A O 1
ATOM 1198 N N . GLN A 1 85 ? 13.496 25.078 -2.858 1.00 24.91 101 GLN A N 1
ATOM 1199 C CA . GLN A 1 85 ? 12.452 26.035 -2.513 1.00 27.84 101 GLN A CA 1
ATOM 1200 C C . GLN A 1 85 ? 11.133 25.322 -2.236 1.00 26.58 101 GLN A C 1
ATOM 1201 O O . GLN A 1 85 ? 10.135 25.558 -2.931 1.00 29.08 101 GLN A O 1
ATOM 1215 N N . PRO A 1 86 ? 11.082 24.448 -1.236 1.00 28.02 102 PRO A N 1
ATOM 1216 C CA . PRO A 1 86 ? 9.805 23.818 -0.885 1.00 22.26 102 PRO A CA 1
ATOM 1217 C C . PRO A 1 86 ? 8.833 24.820 -0.291 1.00 22.12 102 PRO A C 1
ATOM 1218 O O . PRO A 1 86 ? 9.215 25.726 0.452 1.00 24.08 102 PRO A O 1
ATOM 1229 N N . THR A 1 87 ? 7.559 24.638 -0.628 1.00 21.06 103 THR A N 1
ATOM 1230 C CA . THR A 1 87 ? 6.470 25.461 -0.136 1.00 21.30 103 THR A CA 1
ATOM 1231 C C . THR A 1 87 ? 5.276 24.533 0.080 1.00 21.49 103 THR A C 1
ATOM 1232 O O . THR A 1 87 ? 5.329 23.354 -0.271 1.00 18.47 103 THR A O 1
ATOM 1243 N N . ALA A 1 88 ? 4.175 25.054 0.628 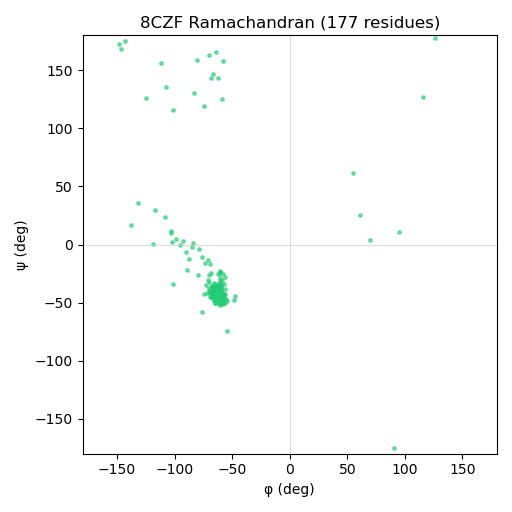1.00 20.45 104 ALA A N 1
ATOM 1244 C CA . ALA A 1 88 ? 2.960 24.246 0.708 1.00 20.65 104 ALA A CA 1
ATOM 1245 C C . ALA A 1 88 ? 2.508 23.765 -0.663 1.00 20.28 104 ALA A C 1
ATOM 1246 O O . ALA A 1 88 ? 1.879 22.703 -0.763 1.00 21.19 104 ALA A O 1
ATOM 1253 N N . GLU A 1 89 ? 2.861 24.478 -1.723 1.00 21.46 105 GLU A N 1
ATOM 1254 C CA . GLU A 1 89 ? 2.368 24.110 -3.039 1.00 22.99 105 GLU A CA 1
ATOM 1255 C C . GLU A 1 89 ? 3.140 22.946 -3.645 1.00 24.21 105 GLU A C 1
ATOM 1256 O O . GLU A 1 89 ? 2.577 22.207 -4.455 1.00 30.99 105 GLU A O 1
ATOM 1268 N N . ASN A 1 90 ? 4.398 22.740 -3.272 1.00 18.58 106 ASN A N 1
ATOM 1269 C CA . ASN A 1 90 ? 5.170 21.652 -3.863 1.00 19.92 106 ASN A CA 1
ATOM 1270 C C . ASN A 1 90 ? 5.642 20.611 -2.857 1.00 19.91 106 ASN A C 1
ATOM 1271 O O . ASN A 1 90 ? 6.285 19.628 -3.254 1.00 20.62 106 ASN A O 1
ATOM 1282 N N . ALA A 1 91 ? 5.312 20.767 -1.580 1.00 19.38 107 ALA A N 1
ATOM 1283 C CA . ALA A 1 91 ? 5.937 19.924 -0.568 1.00 16.77 107 ALA A CA 1
ATOM 1284 C C . ALA A 1 91 ? 5.527 18.458 -0.689 1.00 18.51 107 ALA A C 1
ATOM 1285 O O . ALA A 1 91 ? 6.339 17.573 -0.402 1.00 17.59 107 ALA A O 1
ATOM 1292 N N . TYR A 1 92 ? 4.270 18.171 -1.065 1.00 15.83 108 TYR A N 1
ATOM 1293 C CA . TYR A 1 92 ? 3.860 16.769 -1.165 1.00 15.91 108 TYR A CA 1
ATOM 1294 C C . TYR A 1 92 ? 4.661 16.063 -2.254 1.00 16.58 108 TYR A C 1
ATOM 1295 O O . TYR A 1 92 ? 5.157 14.948 -2.054 1.00 16.78 108 TYR A O 1
ATOM 1313 N N . GLU A 1 93 ? 4.808 16.717 -3.404 1.00 17.60 109 GLU A N 1
ATOM 1314 C CA . GL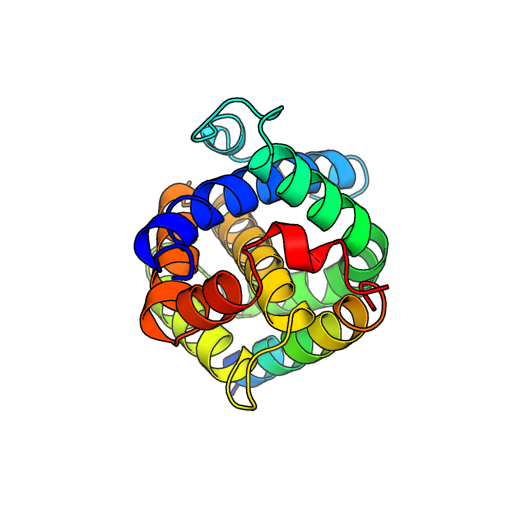U A 1 93 ? 5.566 16.140 -4.502 1.00 18.45 109 GLU A CA 1
ATOM 1315 C C . GLU A 1 93 ? 6.998 15.858 -4.081 1.00 18.98 109 GLU A C 1
ATOM 1316 O O . GLU A 1 93 ? 7.522 14.757 -4.297 1.00 19.41 109 GLU A O 1
ATOM 1328 N N . TYR A 1 94 ? 7.659 16.849 -3.501 1.00 18.46 110 TYR A N 1
ATOM 1329 C CA . TYR A 1 94 ? 9.055 16.682 -3.134 1.00 19.43 110 TYR A CA 1
ATOM 1330 C C . TYR A 1 94 ? 9.213 15.655 -2.022 1.00 19.15 110 TYR A C 1
ATOM 1331 O O . TYR A 1 94 ? 10.115 14.814 -2.083 1.00 19.59 110 TYR A O 1
ATOM 1349 N N . PHE A 1 95 ? 8.353 15.705 -1.003 1.00 17.17 111 PHE A N 1
ATOM 1350 C CA . PHE A 1 95 ? 8.431 14.719 0.062 1.00 14.14 111 PHE A CA 1
ATOM 1351 C C . PHE A 1 95 ? 8.289 13.307 -0.496 1.00 15.34 111 PHE A C 1
ATOM 1352 O O . PHE A 1 95 ? 9.091 12.421 -0.179 1.00 16.00 111 PHE A O 1
ATOM 1369 N N . THR A 1 96 ? 7.267 13.096 -1.337 1.00 16.30 112 THR A N 1
ATOM 1370 C CA . THR A 1 96 ? 6.977 11.760 -1.859 1.00 17.28 112 THR A CA 1
ATOM 1371 C C . THR A 1 96 ? 8.140 11.232 -2.687 1.00 16.34 112 THR A C 1
ATOM 1372 O O . THR A 1 96 ? 8.527 10.064 -2.567 1.00 17.43 112 THR A O 1
ATOM 1383 N N . LYS A 1 97 ? 8.701 12.072 -3.548 1.00 16.92 113 LYS A N 1
ATOM 1384 C CA . LYS A 1 97 ? 9.760 11.595 -4.427 1.00 18.36 113 LYS A CA 1
ATOM 1385 C C . LYS A 1 97 ? 11.025 11.293 -3.646 1.00 18.35 113 LYS A C 1
ATOM 1386 O O . LYS A 1 97 ? 11.697 10.288 -3.902 1.00 18.43 113 LYS A O 1
ATOM 1405 N N . ILE A 1 98 ? 11.363 12.155 -2.696 1.00 16.52 114 ILE A N 1
ATOM 1406 C CA . ILE A 1 98 ? 12.560 11.955 -1.892 1.00 16.47 114 ILE A CA 1
ATOM 1407 C C . ILE A 1 98 ? 12.406 10.726 -1.008 1.00 15.74 114 ILE A C 1
ATOM 1408 O O . ILE A 1 98 ? 13.306 9.881 -0.941 1.00 17.15 114 ILE A O 1
ATOM 1424 N N . ALA A 1 99 ? 11.255 10.586 -0.345 1.00 14.76 115 ALA A N 1
ATOM 1425 C CA . ALA A 1 99 ? 11.041 9.430 0.523 1.00 14.86 115 ALA A CA 1
ATOM 1426 C C . ALA A 1 99 ? 11.067 8.130 -0.273 1.00 15.84 115 ALA A C 1
ATOM 1427 O O . ALA A 1 99 ? 11.632 7.124 0.176 1.00 16.41 115 ALA A O 1
ATOM 1434 N N . THR A 1 100 ? 10.453 8.121 -1.452 1.00 15.95 116 THR A N 1
ATOM 1435 C CA . THR A 1 100 ? 10.497 6.922 -2.282 1.00 15.89 116 THR A CA 1
ATOM 1436 C C . THR A 1 100 ? 11.936 6.530 -2.599 1.00 19.28 116 THR A C 1
ATOM 1437 O O . THR A 1 100 ? 12.301 5.352 -2.517 1.00 20.65 116 THR A O 1
ATOM 1448 N N . SER A 1 101 ? 12.773 7.501 -2.970 1.00 17.80 117 SER A N 1
ATOM 1449 C CA . SER A 1 101 ? 14.165 7.193 -3.281 1.00 19.67 117 SER A CA 1
ATOM 1450 C C . SER A 1 101 ? 14.935 6.750 -2.044 1.00 18.83 117 SER A C 1
ATOM 1451 O O . SER A 1 101 ? 15.814 5.880 -2.130 1.00 21.83 117 SER A O 1
ATOM 1459 N N . LEU A 1 102 ? 14.627 7.333 -0.888 1.00 18.01 118 LEU A N 1
ATOM 1460 C CA . LEU A 1 102 ? 15.284 6.925 0.347 1.00 19.03 118 LEU A CA 1
ATOM 1461 C C . LEU A 1 102 ? 15.107 5.433 0.602 1.00 20.08 118 LEU A C 1
ATOM 1462 O O . LEU A 1 102 ? 16.043 4.771 1.062 1.00 22.23 118 LEU A O 1
ATOM 1478 N N . PHE A 1 103 ? 13.927 4.885 0.286 1.00 18.17 119 PHE A N 1
ATOM 1479 C CA . PHE A 1 103 ? 13.572 3.499 0.596 1.00 17.17 119 PHE A CA 1
ATOM 1480 C C . PHE A 1 103 ? 13.651 2.560 -0.605 1.00 22.02 119 PHE A C 1
ATOM 1481 O O . PHE A 1 103 ? 13.241 1.396 -0.496 1.00 22.81 119 PHE A O 1
ATOM 1498 N N . GLU A 1 104 ? 14.211 3.022 -1.727 1.00 23.20 120 GLU A N 1
ATOM 1499 C CA . GLU A 1 104 ? 14.208 2.223 -2.952 1.00 26.54 120 GLU A CA 1
ATOM 1500 C C . GLU A 1 104 ? 14.860 0.857 -2.742 1.00 36.42 120 GLU A C 1
ATOM 1501 O O . GLU A 1 104 ? 14.440 -0.137 -3.346 1.00 38.03 120 GLU A O 1
ATOM 1505 N N . SER A 1 105 ? 15.875 0.781 -1.882 1.00 23.44 121 SER A N 1
ATOM 1506 C CA . SER A 1 105 ? 16.633 -0.453 -1.692 1.00 24.56 121 SER A CA 1
ATOM 1507 C C . SER A 1 105 ? 16.165 -1.310 -0.517 1.00 25.54 121 SER A C 1
ATOM 1508 O O . SER A 1 105 ? 16.739 -2.381 -0.275 1.00 28.09 121 SER A O 1
ATOM 1516 N N . GLY A 1 106 ? 15.156 -0.877 0.214 1.00 21.69 122 GLY A N 1
ATOM 1517 C CA . GLY A 1 106 ? 14.689 -1.602 1.367 1.00 22.09 122 GLY A CA 1
ATOM 1518 C C . GLY A 1 106 ? 14.644 -0.733 2.599 1.00 17.74 122 GLY A C 1
ATOM 1519 O O . GLY A 1 106 ? 15.030 0.437 2.600 1.00 18.47 122 GLY A O 1
ATOM 1523 N N . ILE A 1 107 ? 14.173 -1.339 3.676 1.00 17.82 123 ILE A N 1
ATOM 1524 C CA . ILE A 1 107 ? 13.894 -0.655 4.923 1.00 15.72 123 ILE A CA 1
ATOM 1525 C C . ILE A 1 107 ? 14.955 -1.045 5.935 1.00 16.36 123 ILE A C 1
ATOM 1526 O O . ILE A 1 107 ? 15.285 -2.228 6.075 1.00 18.88 123 ILE A O 1
ATOM 1542 N N . ASN A 1 108 ? 15.461 -0.060 6.667 1.00 16.62 124 ASN A N 1
ATOM 1543 C CA . ASN A 1 108 ? 16.241 -0.308 7.875 1.00 17.09 124 ASN A CA 1
ATOM 1544 C C . ASN A 1 108 ? 15.945 0.834 8.844 1.00 15.78 124 ASN A C 1
ATOM 1545 O O . ASN A 1 108 ? 15.341 1.846 8.471 1.00 14.86 124 ASN A O 1
ATOM 1556 N N . TRP A 1 109 ? 16.365 0.670 10.104 1.00 16.03 125 TRP A N 1
ATOM 1557 C CA . TRP A 1 109 ? 15.983 1.653 11.117 1.00 14.44 125 TRP A CA 1
ATOM 1558 C C . TRP A 1 109 ? 16.584 3.019 10.821 1.00 14.00 125 TRP A C 1
ATOM 1559 O O . TRP A 1 109 ? 15.953 4.055 11.084 1.00 14.50 125 TRP A O 1
ATOM 1580 N N . GLY A 1 110 ? 17.809 3.055 10.297 1.00 14.74 126 GLY A N 1
ATOM 1581 C CA . GLY A 1 110 ? 18.405 4.339 9.970 1.00 14.41 126 GLY A CA 1
ATOM 1582 C C . GLY A 1 110 ? 17.581 5.115 8.964 1.00 13.94 126 GLY A C 1
ATOM 1583 O O . GLY A 1 110 ? 17.453 6.337 9.062 1.00 14.07 126 GLY A O 1
ATOM 1587 N N . ARG A 1 111 ? 17.025 4.420 7.975 1.00 14.11 127 ARG A N 1
ATOM 1588 C CA . ARG A 1 111 ? 16.203 5.099 6.979 1.00 13.83 127 ARG A CA 1
ATOM 1589 C C . ARG A 1 111 ? 14.891 5.585 7.578 1.00 13.88 127 ARG A C 1
ATOM 1590 O O . ARG A 1 111 ? 14.425 6.680 7.256 1.00 13.76 127 ARG A O 1
ATOM 1611 N N . VAL A 1 112 ? 14.270 4.769 8.423 1.00 13.06 128 VAL A N 1
ATOM 1612 C CA . VAL A 1 112 ? 13.044 5.167 9.107 1.00 13.00 128 VAL A CA 1
ATOM 1613 C C . VAL A 1 112 ? 13.280 6.424 9.933 1.00 13.50 128 VAL A C 1
ATOM 1614 O O . VAL A 1 112 ? 12.504 7.382 9.873 1.00 14.81 128 VAL A O 1
ATOM 1627 N N . VAL A 1 113 ? 14.368 6.441 10.703 1.00 13.16 129 VAL A N 1
ATOM 1628 C CA . VAL A 1 113 ? 14.659 7.610 11.532 1.00 14.09 129 VAL A CA 1
ATOM 1629 C C . VAL A 1 113 ? 15.068 8.798 10.668 1.00 13.58 129 VAL A C 1
ATOM 1630 O O . VAL A 1 113 ? 14.709 9.944 10.961 1.00 14.70 129 VAL A O 1
ATOM 1643 N N . ALA A 1 114 ? 15.822 8.551 9.588 1.00 14.13 130 ALA A N 1
ATOM 1644 C CA . ALA A 1 114 ? 16.171 9.638 8.680 1.00 13.94 130 ALA A CA 1
ATOM 1645 C C . ALA A 1 114 ? 14.934 10.278 8.062 1.00 14.08 130 ALA A C 1
ATOM 1646 O O . ALA A 1 114 ? 14.937 11.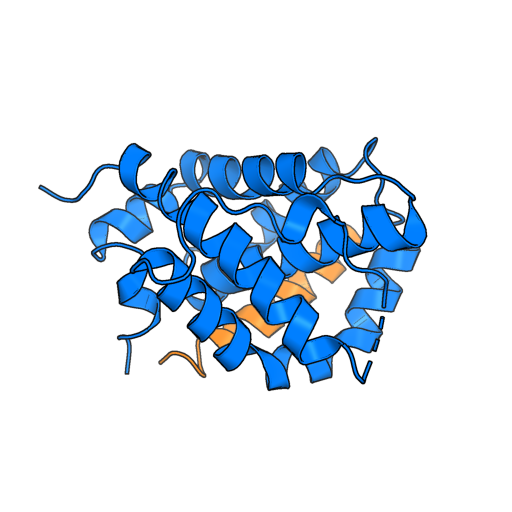484 7.770 1.00 14.48 130 ALA A O 1
ATOM 1653 N N . LEU A 1 115 ? 13.867 9.509 7.856 1.00 13.51 131 LEU A N 1
ATOM 1654 C CA . LEU A 1 115 ? 12.649 10.089 7.310 1.00 14.64 131 LEU A CA 1
ATOM 1655 C C . LEU A 1 115 ? 12.059 11.098 8.282 1.00 13.94 131 LEU A C 1
ATOM 1656 O O . LEU A 1 115 ? 11.559 12.145 7.859 1.00 14.44 131 LEU A O 1
ATOM 1672 N N . LEU A 1 116 ? 12.122 10.814 9.591 1.00 12.58 132 LEU A N 1
ATOM 1673 C CA . LEU A 1 116 ? 11.701 11.822 10.555 1.00 13.18 132 LEU A CA 1
ATOM 1674 C C . LEU A 1 116 ? 12.530 13.088 10.406 1.00 13.16 132 LEU A C 1
ATOM 1675 O O . LEU A 1 116 ? 12.003 14.202 10.499 1.00 12.68 132 LEU A O 1
ATOM 1691 N N . GLY A 1 117 ? 13.845 12.936 10.237 1.00 12.84 133 GLY A N 1
ATOM 1692 C CA . GLY A 1 117 ? 14.700 14.099 10.104 1.00 13.81 133 GLY A CA 1
ATOM 1693 C C . GLY A 1 117 ? 14.387 14.910 8.865 1.00 13.82 133 GLY A C 1
ATOM 1694 O O . GLY A 1 117 ? 14.399 16.145 8.898 1.00 13.41 133 GLY A O 1
ATOM 1698 N N . PHE A 1 118 ? 14.124 14.235 7.750 1.00 13.23 134 PHE A N 1
ATOM 1699 C CA . PHE A 1 118 ? 13.748 14.960 6.545 1.00 12.11 134 PHE A CA 1
ATOM 1700 C C . PHE A 1 118 ? 12.437 15.700 6.754 1.00 12.47 134 PHE A C 1
ATOM 1701 O O . PHE A 1 118 ? 12.296 16.858 6.350 1.00 12.96 134 PHE A O 1
ATOM 1718 N N . GLY A 1 119 ? 11.471 15.056 7.403 1.00 12.44 135 GLY A N 1
ATOM 1719 C CA . GLY A 1 119 ? 10.233 15.738 7.726 1.00 13.35 135 GLY A CA 1
ATOM 1720 C C . GLY A 1 119 ? 10.469 16.977 8.570 1.00 12.53 135 GLY A C 1
ATOM 1721 O O . GLY A 1 119 ? 9.888 18.037 8.307 1.00 13.48 135 GLY A O 1
ATOM 1725 N N . TYR A 1 120 ? 11.375 16.882 9.548 1.00 11.94 136 TYR A N 1
ATOM 1726 C CA . TYR A 1 120 ? 11.712 18.042 10.374 1.00 12.57 136 TYR A CA 1
ATOM 1727 C C . TYR A 1 120 ? 12.253 19.172 9.506 1.00 12.57 136 TYR A C 1
ATOM 1728 O O . TYR A 1 120 ? 11.813 20.328 9.593 1.00 12.81 136 TYR A O 1
ATOM 1746 N N . ARG A 1 121 ? 13.232 18.860 8.660 1.00 12.91 137 ARG A N 1
ATOM 1747 C CA . ARG A 1 121 ? 13.862 19.893 7.859 1.00 14.31 137 ARG A CA 1
ATOM 1748 C C . ARG A 1 121 ? 12.868 20.513 6.888 1.00 13.82 137 ARG A C 1
ATOM 1749 O O . ARG A 1 121 ? 12.891 21.727 6.655 1.00 14.65 137 ARG A O 1
ATOM 1770 N N . LEU A 1 122 ? 12.006 19.694 6.296 1.00 14.26 138 LEU A N 1
ATOM 1771 C CA . LEU A 1 122 ? 11.048 20.200 5.321 1.00 15.13 138 LEU A CA 1
ATOM 1772 C C . LEU A 1 122 ? 10.054 21.133 5.990 1.00 14.72 138 LEU A C 1
ATOM 1773 O O . LEU A 1 122 ? 9.802 22.238 5.498 1.00 14.90 138 LEU A O 1
ATOM 1789 N N . ALA A 1 123 ? 9.497 20.716 7.126 1.00 14.24 139 ALA A N 1
ATOM 1790 C CA . ALA A 1 123 ? 8.551 21.574 7.831 1.00 14.27 139 ALA A CA 1
ATOM 1791 C C . ALA A 1 123 ? 9.216 22.871 8.272 1.00 14.79 139 ALA A C 1
ATOM 1792 O O . ALA A 1 123 ? 8.625 23.952 8.160 1.00 15.88 139 ALA A O 1
ATOM 1799 N N . LEU A 1 124 ? 10.450 22.782 8.770 1.00 15.26 140 LEU A N 1
ATOM 1800 C CA . LEU A 1 124 ? 11.145 23.969 9.245 1.00 18.71 140 LEU A CA 1
ATOM 1801 C C . LEU A 1 124 ? 11.410 24.936 8.106 1.00 16.39 140 LEU A C 1
ATOM 1802 O O . LEU A 1 124 ? 11.255 26.147 8.273 1.00 16.49 140 LEU A O 1
ATOM 1818 N N . HIS A 1 125 ? 11.786 24.422 6.937 1.00 15.75 141 HIS A N 1
ATOM 1819 C CA . HIS A 1 125 ? 12.050 25.296 5.808 1.00 17.24 141 HIS A CA 1
ATOM 1820 C C . HIS A 1 125 ? 10.778 26.002 5.358 1.00 15.57 141 HIS A C 1
ATOM 1821 O O . HIS A 1 125 ? 10.783 27.219 5.132 1.00 17.88 141 HIS A O 1
ATOM 1835 N N . VAL A 1 126 ? 9.680 25.254 5.207 1.00 16.86 142 VAL A N 1
ATOM 1836 C CA . VAL A 1 126 ? 8.428 25.853 4.745 1.00 17.14 142 VAL A CA 1
ATOM 1837 C C . VAL A 1 126 ? 7.982 26.955 5.705 1.00 17.94 142 VAL A C 1
ATOM 1838 O O . VAL A 1 126 ? 7.444 27.982 5.276 1.00 19.30 142 VAL A O 1
ATOM 1851 N N . TYR A 1 127 ? 8.243 26.788 7.007 1.00 16.46 143 TYR A N 1
ATOM 1852 C CA . TYR A 1 127 ? 7.899 27.813 7.988 1.00 17.08 143 TYR A CA 1
ATOM 1853 C C . TYR A 1 127 ? 8.875 28.983 7.947 1.00 17.67 143 TYR A C 1
ATOM 1854 O O . TYR A 1 127 ? 8.470 30.132 7.758 1.00 18.78 143 TYR A O 1
ATOM 1872 N N . GLN A 1 128 ? 10.166 28.710 8.154 1.00 19.06 144 GLN A N 1
ATOM 1873 C CA . GLN A 1 128 ? 11.158 29.772 8.279 1.00 21.21 144 GLN A CA 1
ATOM 1874 C C . GLN A 1 128 ? 11.226 30.614 7.018 1.00 22.56 144 GLN A C 1
ATOM 1875 O O . GLN A 1 128 ? 11.264 31.843 7.077 1.00 23.91 144 GLN A O 1
ATOM 1889 N N . HIS A 1 129 ? 11.262 29.953 5.866 1.00 20.75 145 HIS A N 1
ATOM 1890 C CA . HIS A 1 129 ? 11.482 30.606 4.585 1.00 22.66 145 HIS A CA 1
ATOM 1891 C C . HIS A 1 129 ? 10.210 30.800 3.787 1.00 24.65 145 HIS A C 1
ATOM 1892 O O . HIS A 1 129 ? 10.079 31.826 3.113 1.00 26.68 145 HIS A O 1
ATOM 1906 N N . GLY A 1 130 ? 9.254 29.883 3.883 1.00 21.63 146 GLY A N 1
ATOM 1907 C CA . GLY A 1 130 ? 7.991 30.012 3.185 1.00 23.81 146 GLY A CA 1
ATOM 1908 C C . GLY A 1 130 ? 6.906 30.725 3.948 1.00 22.75 146 GLY A C 1
ATOM 1909 O O . GLY A 1 130 ? 5.842 31.017 3.391 1.00 27.79 146 GLY A O 1
ATOM 1913 N N . LEU A 1 131 ? 7.160 31.043 5.215 1.00 21.01 147 LEU A N 1
ATOM 1914 C CA . LEU A 1 131 ? 6.216 31.753 6.065 1.00 21.09 147 LEU A CA 1
ATOM 1915 C C . LEU A 1 131 ? 4.912 30.986 6.248 1.00 20.07 147 LEU A C 1
ATOM 1916 O O . LEU A 1 131 ? 3.874 31.587 6.514 1.00 20.64 147 LEU A O 1
ATOM 1932 N N . THR A 1 132 ? 4.940 29.661 6.115 1.00 20.12 148 THR A N 1
ATOM 1933 C CA . THR A 1 132 ? 3.745 28.834 6.231 1.00 20.19 148 THR A CA 1
ATOM 1934 C C . THR A 1 132 ? 3.936 27.757 7.283 1.00 18.60 148 THR A C 1
ATOM 1935 O O . THR A 1 132 ? 4.900 26.997 7.217 1.00 19.13 148 THR A O 1
ATOM 1946 N N . GLY A 1 133 ? 3.010 27.694 8.238 1.00 17.62 149 GLY A N 1
ATOM 1947 C CA . GLY A 1 133 ? 2.995 26.598 9.189 1.00 17.69 149 GLY A CA 1
ATOM 1948 C C . GLY A 1 133 ? 2.479 25.341 8.514 1.00 17.60 149 GLY A C 1
ATOM 1949 O O . GLY A 1 133 ? 1.332 25.312 8.034 1.00 26.21 149 GLY A O 1
ATOM 1953 N N . PHE A 1 134 ? 3.297 24.298 8.469 1.00 17.78 150 PHE A N 1
ATOM 1954 C CA . PHE A 1 134 ? 3.002 23.120 7.664 1.00 16.82 150 PHE A CA 1
ATOM 1955 C C . PHE A 1 134 ? 3.333 21.860 8.448 1.00 16.14 150 PHE A C 1
ATOM 1956 O O . PHE A 1 134 ? 3.451 20.779 7.859 1.00 16.63 150 PHE A O 1
ATOM 1973 N N . LEU A 1 135 ? 3.477 21.968 9.766 1.00 17.76 151 LEU A N 1
ATOM 1974 C CA . LEU A 1 135 ? 3.921 20.812 10.533 1.00 16.28 151 LEU A CA 1
ATOM 1975 C C . LEU A 1 135 ? 2.868 19.715 10.561 1.00 14.34 151 LEU A C 1
ATOM 1976 O O . LEU A 1 135 ? 3.208 18.532 10.451 1.00 15.25 151 LEU A O 1
ATOM 1992 N N . GLY A 1 136 ? 1.595 20.075 10.737 1.00 17.48 152 GLY A N 1
ATOM 1993 C CA . GLY A 1 136 ? 0.558 19.053 10.740 1.00 18.64 152 GLY A CA 1
ATOM 1994 C C . GLY A 1 136 ? 0.508 18.295 9.428 1.00 14.32 152 GLY A C 1
ATOM 1995 O O . GLY A 1 136 ? 0.311 17.078 9.399 1.00 15.91 152 GLY A O 1
ATOM 1999 N N . GLN A 1 137 ? 0.725 19.003 8.324 1.00 15.20 153 GLN A N 1
ATOM 2000 C CA . GLN A 1 137 ? 0.682 18.376 7.008 1.00 13.92 153 GLN A CA 1
ATOM 2001 C C . GLN A 1 137 ? 1.863 17.438 6.804 1.00 13.94 153 GLN A C 1
ATOM 2002 O O . GLN A 1 137 ? 1.702 16.308 6.320 1.00 13.62 153 GLN A O 1
ATOM 2016 N N . VAL A 1 138 ? 3.063 17.887 7.167 1.00 12.82 154 VAL A N 1
ATOM 2017 C CA . VAL A 1 138 ? 4.234 17.025 7.051 1.00 13.95 154 VAL A CA 1
ATOM 2018 C C . VAL A 1 138 ? 4.084 15.804 7.953 1.00 12.88 154 VAL A C 1
ATOM 2019 O O . VAL A 1 138 ? 4.497 14.700 7.597 1.00 12.53 154 VAL A O 1
ATOM 2032 N N . THR A 1 139 ? 3.489 15.981 9.141 1.00 12.56 155 THR A N 1
ATOM 2033 C CA . THR A 1 139 ? 3.197 14.838 10.006 1.00 12.88 155 THR A CA 1
ATOM 2034 C C . THR A 1 139 ? 2.382 13.790 9.256 1.00 12.04 155 THR A C 1
ATOM 2035 O O . THR A 1 139 ? 2.714 12.599 9.277 1.00 12.20 155 THR A O 1
ATOM 2046 N N . ARG A 1 140 ? 1.308 14.216 8.585 1.00 12.89 156 ARG A N 1
ATOM 2047 C CA . ARG A 1 140 ? 0.516 13.274 7.794 1.00 13.67 156 ARG A CA 1
ATOM 2048 C C . ARG A 1 140 ? 1.323 12.677 6.651 1.00 12.07 156 ARG A C 1
ATOM 2049 O O . ARG A 1 140 ? 1.171 11.492 6.336 1.00 13.45 156 ARG A O 1
ATOM 2070 N N . PHE A 1 141 ? 2.154 13.479 5.978 1.00 11.87 157 PHE A N 1
ATOM 2071 C CA . PHE A 1 141 ? 2.976 12.920 4.912 1.00 13.16 157 PHE A CA 1
ATOM 2072 C C . PHE A 1 141 ? 3.811 11.754 5.449 1.00 12.25 157 PHE A C 1
ATOM 2073 O O . PHE A 1 141 ? 3.919 10.694 4.808 1.00 13.03 157 PHE A O 1
ATOM 2090 N N . VAL A 1 142 ? 4.450 11.958 6.608 1.00 12.14 158 VAL A N 1
ATOM 2091 C CA . VAL A 1 142 ? 5.337 10.943 7.187 1.00 13.59 158 VAL A CA 1
ATOM 2092 C C . VAL A 1 142 ? 4.552 9.694 7.571 1.00 13.05 158 VAL A C 1
ATOM 2093 O O . VAL A 1 142 ? 4.914 8.560 7.208 1.00 13.75 158 VAL A O 1
ATOM 2106 N N . VAL A 1 143 ? 3.461 9.880 8.312 1.00 12.24 159 VAL A N 1
ATOM 2107 C CA . VAL A 1 143 ? 2.658 8.741 8.747 1.00 12.25 159 VAL A CA 1
ATOM 2108 C C . VAL A 1 143 ? 2.127 7.977 7.546 1.00 13.48 159 VAL A C 1
ATOM 2109 O O . VAL A 1 143 ? 2.224 6.745 7.474 1.00 14.69 159 VAL A O 1
ATOM 2122 N N . ASP A 1 144 ? 1.538 8.687 6.588 1.00 13.22 160 ASP A N 1
ATOM 2123 C CA . ASP A 1 144 ? 0.916 8.017 5.459 1.00 14.10 160 ASP A CA 1
ATOM 2124 C C . ASP A 1 144 ? 1.962 7.336 4.588 1.00 13.80 160 ASP A C 1
ATOM 2125 O O . ASP A 1 144 ? 1.737 6.232 4.087 1.00 14.57 160 ASP A O 1
ATOM 2134 N N . PHE A 1 145 ? 3.118 7.966 4.391 1.00 14.39 161 PHE A N 1
ATOM 2135 C CA . PHE A 1 145 ? 4.160 7.320 3.603 1.00 14.81 161 PHE A CA 1
ATOM 2136 C C . PHE A 1 145 ? 4.531 5.978 4.232 1.00 13.28 161 PHE A C 1
ATOM 2137 O O . PHE A 1 145 ? 4.636 4.950 3.546 1.00 14.20 161 PHE A O 1
ATOM 2154 N N . MET A 1 146 ? 4.741 5.974 5.549 1.00 13.45 162 MET A N 1
ATOM 2155 C CA . MET A 1 146 ? 5.128 4.731 6.216 1.00 14.26 162 MET A CA 1
ATOM 2156 C C . MET A 1 146 ? 4.026 3.684 6.128 1.00 14.83 162 MET A C 1
ATOM 2157 O O . MET A 1 146 ? 4.301 2.491 5.920 1.00 14.22 162 MET A O 1
ATOM 2171 N N . LEU A 1 147 ? 2.768 4.108 6.254 1.00 14.36 163 LEU A N 1
ATOM 2172 C CA . LEU A 1 147 ? 1.663 3.175 6.150 1.00 18.35 163 LEU A CA 1
ATOM 2173 C C . LEU A 1 147 ? 1.625 2.536 4.774 1.00 16.94 163 LEU A C 1
ATOM 2174 O O . LEU A 1 147 ? 1.417 1.326 4.649 1.00 19.22 163 LEU A O 1
ATOM 2190 N N . HIS A 1 148 ? 1.832 3.327 3.722 1.00 16.11 164 HIS A N 1
ATOM 2191 C CA . HIS A 1 148 ? 1.572 2.872 2.365 1.00 16.34 164 HIS A CA 1
ATOM 2192 C C . HIS A 1 148 ? 2.756 2.166 1.712 1.00 18.38 164 HIS A C 1
ATOM 2193 O O . HIS A 1 148 ? 2.567 1.527 0.672 1.00 22.98 164 HIS A O 1
ATOM 2207 N N . HIS A 1 149 ? 3.952 2.240 2.297 1.00 15.95 165 HIS A N 1
ATOM 2208 C CA . HIS A 1 149 ? 5.146 1.627 1.725 1.00 17.02 165 HIS A CA 1
ATOM 2209 C C . HIS A 1 149 ? 5.697 0.548 2.642 1.00 18.18 165 HIS A C 1
ATOM 2210 O O . HIS A 1 149 ? 6.901 0.298 2.672 1.00 19.91 165 HIS A O 1
ATOM 2224 N N . SER A 1 150 ? 4.810 -0.089 3.405 1.00 17.27 166 SER A N 1
ATOM 2225 C CA . SER A 1 150 ? 5.071 -1.267 4.221 1.00 18.17 166 SER A CA 1
ATOM 2226 C C . SER A 1 150 ? 5.950 -0.987 5.432 1.00 16.76 166 SER A C 1
ATOM 2227 O O . SER A 1 150 ? 6.293 -1.936 6.165 1.00 15.63 166 SER A O 1
ATOM 2235 N N . ILE A 1 151 ? 6.313 0.272 5.680 1.00 14.54 167 ILE A N 1
ATOM 2236 C CA . ILE A 1 151 ? 7.199 0.595 6.793 1.00 14.43 167 ILE A CA 1
ATOM 2237 C C . ILE A 1 151 ? 6.486 0.434 8.128 1.00 13.25 167 ILE A C 1
ATOM 2238 O O . ILE A 1 151 ? 7.071 -0.070 9.095 1.00 13.95 167 ILE A O 1
ATOM 2255 N N . ALA A 1 152 ? 5.229 0.865 8.221 1.00 13.72 168 ALA A N 1
ATOM 2256 C CA . ALA A 1 152 ? 4.486 0.667 9.468 1.00 13.42 168 ALA A CA 1
ATOM 2257 C C . ALA A 1 152 ? 4.365 -0.816 9.802 1.00 13.36 168 ALA A C 1
ATOM 2258 O O . ALA A 1 152 ? 4.470 -1.210 10.975 1.00 14.03 168 ALA A O 1
ATOM 2265 N N . ARG A 1 153 ? 4.163 -1.649 8.780 1.00 13.96 169 ARG A N 1
ATOM 2266 C CA . ARG A 1 153 ? 4.096 -3.090 8.986 1.00 14.84 169 ARG A CA 1
ATOM 2267 C C . ARG A 1 153 ? 5.435 -3.639 9.460 1.00 14.55 169 ARG A C 1
ATOM 2268 O O . ARG A 1 153 ? 5.493 -4.435 10.406 1.00 15.30 169 ARG A O 1
ATOM 2289 N N . TRP A 1 154 ? 6.519 -3.238 8.798 1.00 13.76 170 TRP A N 1
ATOM 2290 C CA . TRP A 1 154 ? 7.863 -3.662 9.175 1.00 14.00 170 TRP A CA 1
ATOM 2291 C C . TRP A 1 154 ? 8.164 -3.285 10.612 1.00 14.15 170 TRP A C 1
ATOM 2292 O O . TRP A 1 154 ? 8.694 -4.099 11.373 1.00 14.90 170 TRP A O 1
ATOM 2313 N N . ILE A 1 155 ? 7.799 -2.065 11.006 1.00 12.72 171 ILE A N 1
ATOM 2314 C CA . ILE A 1 155 ? 7.970 -1.623 12.385 1.00 13.82 171 ILE A CA 1
ATOM 2315 C C . ILE A 1 155 ? 7.142 -2.482 13.334 1.00 11.97 171 ILE A C 1
ATOM 2316 O O . ILE A 1 155 ? 7.629 -2.938 14.380 1.00 13.50 171 ILE A O 1
ATOM 2332 N N . ALA A 1 156 ? 5.864 -2.678 13.013 1.00 12.85 172 ALA A N 1
ATOM 2333 C CA . ALA A 1 156 ? 4.991 -3.454 13.883 1.00 15.46 172 ALA A CA 1
ATOM 2334 C C . ALA A 1 156 ? 5.561 -4.837 14.132 1.00 15.39 172 ALA A C 1
ATOM 2335 O O . ALA A 1 156 ? 5.520 -5.352 15.255 1.00 16.04 172 ALA A O 1
ATOM 2342 N N . GLN A 1 157 ? 6.073 -5.470 13.083 1.00 14.32 173 GLN A N 1
ATOM 2343 C CA . GLN A 1 157 ? 6.555 -6.839 13.166 1.00 15.46 173 GLN A CA 1
ATOM 2344 C C . GLN A 1 157 ? 7.844 -6.948 13.961 1.00 15.65 173 GLN A C 1
ATOM 2345 O O . GLN A 1 157 ? 8.175 -8.052 14.398 1.00 17.47 173 GLN A O 1
ATOM 2359 N N . ARG A 1 158 ? 8.506 -5.827 14.243 1.00 13.81 174 ARG A N 1
ATOM 2360 C CA . ARG A 1 158 ? 9.684 -5.754 15.094 1.00 15.69 174 ARG A CA 1
ATOM 2361 C C . ARG A 1 158 ? 9.367 -5.210 16.487 1.00 15.08 174 ARG A C 1
ATOM 2362 O O . ARG A 1 158 ? 10.291 -4.963 17.274 1.00 16.66 174 ARG A O 1
ATOM 2383 N N . GLY A 1 159 ? 8.087 -5.098 16.839 1.00 14.01 175 GLY A N 1
ATOM 2384 C CA . GLY A 1 159 ? 7.699 -4.714 18.182 1.00 15.04 175 GLY A CA 1
ATOM 2385 C C . GLY A 1 159 ? 7.440 -3.243 18.356 1.00 14.19 175 GLY A C 1
ATOM 2386 O O . GLY A 1 159 ? 7.282 -2.783 19.500 1.00 15.37 175 GLY A O 1
ATOM 2390 N N . GLY A 1 160 ? 7.372 -2.501 17.270 1.00 13.12 176 GLY A N 1
ATOM 2391 C CA . GLY A 1 160 ? 7.114 -1.085 17.344 1.00 15.52 176 GLY A CA 1
ATOM 2392 C C . GLY A 1 160 ? 8.366 -0.246 17.433 1.00 12.27 176 GLY A C 1
ATOM 2393 O O . GLY A 1 160 ? 9.508 -0.713 17.370 1.00 13.15 176 GLY A O 1
ATOM 2397 N N . TRP A 1 161 ? 8.117 1.060 17.609 1.00 13.31 177 TRP A N 1
ATOM 2398 C CA . TRP A 1 161 ? 9.185 2.045 17.552 1.00 13.94 177 TRP A CA 1
ATOM 2399 C C . TRP A 1 161 ? 10.249 1.854 18.628 1.00 13.97 177 TRP A C 1
ATOM 2400 O O . TRP A 1 161 ? 11.401 2.253 18.423 1.00 14.42 177 TRP A O 1
ATOM 2421 N N . VAL A 1 162 ? 9.916 1.229 19.759 1.00 12.77 178 VAL A N 1
ATOM 2422 C CA . VAL A 1 162 ? 10.931 1.023 20.795 1.00 14.63 178 VAL A CA 1
ATOM 2423 C C . VAL A 1 162 ? 12.089 0.184 20.276 1.00 12.73 178 VAL A C 1
ATOM 2424 O O . VAL A 1 162 ? 13.207 0.262 20.807 1.00 14.52 178 VAL A O 1
ATOM 2437 N N . ALA A 1 163 ? 11.849 -0.626 19.239 1.00 13.37 179 ALA A N 1
ATOM 2438 C CA . ALA A 1 163 ? 12.914 -1.448 18.680 1.00 15.21 179 ALA A CA 1
ATOM 2439 C C . ALA A 1 163 ? 14.090 -0.612 18.192 1.00 13.86 179 ALA A C 1
ATOM 2440 O O . ALA A 1 163 ? 15.235 -1.062 18.256 1.00 16.28 179 ALA A O 1
ATOM 2447 N N . ALA A 1 164 ? 13.838 0.622 17.740 1.00 14.60 180 ALA A N 1
ATOM 2448 C CA . ALA A 1 164 ? 14.918 1.442 17.194 1.00 14.04 180 ALA A CA 1
ATOM 2449 C C . ALA A 1 164 ? 16.007 1.712 18.222 1.00 15.16 180 ALA A C 1
ATOM 2450 O O . ALA A 1 164 ? 17.179 1.898 17.864 1.00 17.19 180 ALA A O 1
ATOM 2457 N N . LEU A 1 165 ? 15.642 1.739 19.495 1.00 13.66 181 LEU A N 1
ATOM 2458 C CA . LEU A 1 165 ? 16.568 2.061 20.564 1.00 14.41 181 LEU A CA 1
ATOM 2459 C C . LEU A 1 165 ? 17.223 0.828 21.154 1.00 16.74 181 LEU A C 1
ATOM 2460 O O . LEU A 1 165 ? 18.018 0.951 22.087 1.00 16.71 181 LEU A O 1
ATOM 2476 N N . ASN A 1 166 ? 16.939 -0.349 20.608 1.00 16.53 182 ASN A N 1
ATOM 2477 C CA . ASN A 1 166 ? 17.345 -1.597 21.236 1.00 17.40 182 ASN A CA 1
ATOM 2478 C C . ASN A 1 166 ? 18.014 -2.546 20.258 1.00 20.81 182 ASN A C 1
ATOM 2479 O O . ASN A 1 166 ? 17.894 -3.766 20.383 1.00 24.63 182 ASN A O 1
ATOM 2490 N N . LEU A 1 167 ? 18.772 -1.999 19.315 1.00 18.26 183 LEU A N 1
ATOM 2491 C CA . LEU A 1 167 ? 19.497 -2.814 18.352 1.00 20.54 183 LEU A CA 1
ATOM 2492 C C . LEU A 1 167 ? 20.884 -3.207 18.833 1.00 29.84 183 LEU A C 1
ATOM 2493 O O . LEU A 1 167 ? 21.438 -4.195 18.336 1.00 36.52 183 LEU A O 1
ATOM 2509 N N . GLY A 1 168 ? 21.454 -2.468 19.778 1.00 25.62 184 GLY A N 1
ATOM 2510 C CA . GLY A 1 168 ? 22.777 -2.762 20.287 1.00 42.36 184 GLY A CA 1
ATOM 2511 C C . GLY A 1 168 ? 22.780 -3.800 21.388 1.00 38.21 184 GLY A C 1
ATOM 2512 O O . GLY A 1 168 ? 23.776 -4.496 21.577 1.00 67.87 184 GLY A O 1
ATOM 2516 N N . SER B 2 2 ? 16.186 14.927 -10.764 1.00 61.44 1 SER B N 1
ATOM 2517 C CA . SER B 2 2 ? 17.675 14.903 -10.723 1.00 41.23 1 SER B CA 1
ATOM 2518 C C . SER B 2 2 ? 18.150 15.537 -9.420 1.00 38.14 1 SER B C 1
ATOM 2519 O O . SER B 2 2 ? 18.941 14.950 -8.682 1.00 36.28 1 SER B O 1
ATOM 2527 N N . TYR B 2 3 ? 17.663 16.745 -9.132 1.00 45.77 2 TYR B N 1
ATOM 2528 C CA . TYR B 2 3 ? 18.031 17.375 -7.869 1.00 35.92 2 TYR B CA 1
ATOM 2529 C C . TYR B 2 3 ? 17.381 16.656 -6.691 1.00 33.29 2 TYR B C 1
ATOM 2530 O O . TYR B 2 3 ? 18.018 16.469 -5.647 1.00 34.55 2 TYR B O 1
ATOM 2548 N N . ILE B 2 4 ? 16.121 16.228 -6.853 1.00 31.19 3 ILE B N 1
ATOM 2549 C CA . ILE B 2 4 ? 15.478 15.322 -5.899 1.00 30.10 3 ILE B CA 1
ATOM 2550 C C . ILE B 2 4 ? 16.401 14.159 -5.572 1.00 26.09 3 ILE B C 1
ATOM 2551 O O . ILE B 2 4 ? 16.545 13.757 -4.409 1.00 25.82 3 ILE B O 1
ATOM 2567 N N . ASP B 2 5 ? 17.025 13.585 -6.602 1.00 27.07 4 ASP B N 1
ATOM 2568 C CA . ASP B 2 5 ? 17.886 12.426 -6.407 1.00 27.25 4 ASP B CA 1
ATOM 2569 C C . ASP B 2 5 ? 19.106 12.773 -5.566 1.00 25.35 4 ASP B C 1
ATOM 2570 O O . ASP B 2 5 ? 19.551 11.962 -4.744 1.00 26.23 4 ASP B O 1
ATOM 2579 N N . LYS B 2 6 ? 19.662 13.974 -5.756 1.00 25.30 5 LYS B N 1
ATOM 2580 C CA . LYS B 2 6 ? 20.813 14.383 -4.959 1.00 26.05 5 LYS B CA 1
ATOM 2581 C C . LYS B 2 6 ? 20.439 14.503 -3.486 1.00 21.33 5 LYS B C 1
ATOM 2582 O O . LYS B 2 6 ? 21.211 14.104 -2.607 1.00 21.45 5 LYS B O 1
ATOM 2601 N N . ILE B 2 7 ? 19.264 15.068 -3.199 1.00 20.74 6 ILE B N 1
ATOM 2602 C CA . ILE B 2 7 ? 18.818 15.183 -1.812 1.00 19.81 6 ILE B CA 1
ATOM 2603 C C . ILE B 2 7 ? 18.594 13.800 -1.211 1.00 18.04 6 ILE B C 1
ATOM 2604 O O . ILE B 2 7 ? 19.032 13.513 -0.090 1.00 18.60 6 ILE B O 1
ATOM 2620 N N . ALA B 2 8 ? 17.901 12.924 -1.941 1.00 18.78 7 ALA B N 1
ATOM 2621 C CA . ALA B 2 8 ? 17.684 11.569 -1.444 1.00 18.84 7 ALA B CA 1
ATOM 2622 C C . ALA B 2 8 ? 19.010 10.849 -1.216 1.00 22.38 7 ALA B C 1
ATOM 2623 O O . ALA B 2 8 ? 19.160 10.111 -0.234 1.00 22.25 7 ALA B O 1
ATOM 2630 N N . ASP B 2 9 ? 19.985 11.047 -2.110 1.00 20.50 8 ASP B N 1
ATOM 2631 C CA . ASP B 2 9 ? 21.293 10.427 -1.909 1.00 24.55 8 ASP B CA 1
ATOM 2632 C C . ASP B 2 9 ? 21.922 10.889 -0.597 1.00 25.01 8 ASP B C 1
ATOM 2633 O O . ASP B 2 9 ? 22.502 10.084 0.143 1.00 20.90 8 ASP B O 1
ATOM 2642 N N . LEU B 2 10 ? 21.802 12.180 -0.281 1.00 20.99 9 LEU B N 1
ATOM 2643 C CA . LEU B 2 10 ? 22.336 12.677 0.984 1.00 19.77 9 LEU B CA 1
ATOM 2644 C C . LEU B 2 10 ? 21.578 12.097 2.176 1.00 18.50 9 LEU B C 1
ATOM 2645 O O . LEU B 2 10 ? 22.191 11.730 3.186 1.00 20.14 9 LEU B O 1
ATOM 2661 N N . ILE B 2 11 ? 20.252 12.004 2.090 1.00 16.91 10 ILE B N 1
ATOM 2662 C CA . ILE B 2 11 ? 19.506 11.408 3.200 1.00 15.77 10 ILE B CA 1
ATOM 2663 C C . ILE B 2 11 ? 19.894 9.945 3.381 1.00 19.46 10 ILE B C 1
ATOM 2664 O O . ILE B 2 11 ? 19.975 9.452 4.514 1.00 18.89 10 ILE B O 1
ATOM 2680 N N . ARG B 2 12 ? 20.140 9.228 2.279 1.00 17.40 11 ARG B N 1
ATOM 2681 C CA . ARG B 2 12 ? 20.580 7.834 2.384 1.00 19.13 11 ARG B CA 1
ATOM 2682 C C . ARG B 2 12 ? 21.920 7.730 3.103 1.00 17.74 11 ARG B C 1
ATOM 2683 O O . ARG B 2 12 ? 22.151 6.784 3.867 1.00 20.18 11 ARG B O 1
ATOM 2704 N N . LYS B 2 13 ? 22.811 8.698 2.882 1.00 20.14 12 LYS B N 1
ATOM 2705 C CA . LYS B 2 13 ? 24.080 8.732 3.603 1.00 20.94 12 LYS B CA 1
ATOM 2706 C C . LYS B 2 13 ? 23.859 8.966 5.092 1.00 21.20 12 LYS B C 1
ATOM 2707 O O . LYS B 2 13 ? 24.453 8.285 5.938 1.00 22.49 12 LYS B O 1
ATOM 2726 N N . VAL B 2 14 ? 23.010 9.933 5.434 1.00 19.23 13 VAL B N 1
ATOM 2727 C CA . VAL B 2 14 ? 22.694 10.179 6.834 1.00 20.08 13 VAL B CA 1
ATOM 2728 C C . VAL B 2 14 ? 22.102 8.930 7.461 1.00 18.16 13 VAL B C 1
ATOM 2729 O O . VAL B 2 14 ? 22.433 8.559 8.596 1.00 19.72 13 VAL B O 1
ATOM 2742 N N . ALA B 2 15 ? 21.225 8.258 6.722 1.00 18.11 14 ALA B N 1
ATOM 2743 C CA . ALA B 2 15 ? 20.549 7.085 7.260 1.00 16.19 14 ALA B CA 1
ATOM 2744 C C . ALA B 2 15 ? 21.540 5.999 7.649 1.00 18.38 14 ALA B C 1
ATOM 2745 O O . ALA B 2 15 ? 21.357 5.325 8.671 1.00 21.04 14 ALA B O 1
ATOM 2752 N N . GLU B 2 16 ? 22.576 5.780 6.835 1.00 18.60 15 GLU B N 1
ATOM 2753 C CA . GLU B 2 16 ? 23.560 4.758 7.181 1.00 19.60 15 GLU B CA 1
ATOM 2754 C C . GLU B 2 16 ? 24.348 5.158 8.425 1.00 23.05 15 GLU B C 1
ATOM 2755 O O . GLU B 2 16 ? 24.697 4.301 9.246 1.00 23.40 15 GLU B O 1
ATOM 2767 N N . GLU B 2 17 ? 24.631 6.453 8.589 1.00 18.69 16 GLU B N 1
ATOM 2768 C CA . GLU B 2 17 ? 25.287 6.905 9.814 1.00 22.20 16 GLU B CA 1
ATOM 2769 C C . GLU B 2 17 ? 24.379 6.695 11.021 1.00 21.06 16 GLU B C 1
ATOM 2770 O O . GLU B 2 17 ? 24.837 6.243 12.080 1.00 21.56 16 GLU B O 1
ATOM 2782 N N . ILE B 2 18 ? 23.086 7.002 10.882 1.00 17.68 17 ILE B N 1
ATOM 2783 C CA . ILE B 2 18 ? 22.155 6.745 11.976 1.00 17.69 17 ILE B CA 1
ATOM 2784 C C . ILE B 2 18 ? 22.089 5.256 12.270 1.00 20.83 17 ILE B C 1
ATOM 2785 O O . ILE B 2 18 ? 22.103 4.828 13.431 1.00 20.74 17 ILE B O 1
ATOM 2801 N N . ASN B 2 19 ? 21.985 4.444 11.223 1.00 19.61 18 ASN B N 1
ATOM 2802 C CA . ASN B 2 19 ? 21.882 3.007 11.424 1.00 20.25 18 ASN B CA 1
ATOM 2803 C C . ASN B 2 19 ? 23.094 2.490 12.184 1.00 22.00 18 ASN B C 1
ATOM 2804 O O . ASN B 2 19 ? 22.960 1.700 13.128 1.00 27.78 18 ASN B O 1
ATOM 2815 N N . SER B 2 20 ? 24.291 2.924 11.788 1.00 22.80 19 SER B N 1
ATOM 2816 C CA A SER B 2 20 ? 25.495 2.494 12.488 0.60 27.94 19 SER B CA 1
ATOM 2817 C CA B SER B 2 20 ? 25.498 2.497 12.490 0.40 27.29 19 SER B CA 1
ATOM 2818 C C . SER B 2 20 ? 25.455 2.907 13.956 1.00 26.08 19 SER B C 1
ATOM 2819 O O . SER B 2 20 ? 25.805 2.115 14.840 1.00 26.85 19 SER B O 1
ATOM 2832 N N . LYS B 2 21 ? 25.025 4.137 14.237 1.00 22.63 20 LYS B N 1
ATOM 2833 C CA . LYS B 2 21 ? 24.955 4.582 15.624 1.00 25.12 20 LYS B CA 1
ATOM 2834 C C . LYS B 2 21 ? 23.928 3.777 16.415 1.00 25.43 20 LYS B C 1
ATOM 2835 O O . LYS B 2 21 ? 24.186 3.377 17.558 1.00 25.35 20 LYS B O 1
ATOM 2854 N N . LEU B 2 22 ? 22.763 3.509 15.821 1.00 19.86 21 LEU B N 1
ATOM 2855 C CA . LEU B 2 22 ? 21.759 2.726 16.531 1.00 19.88 21 LEU B CA 1
ATOM 2856 C C . LEU B 2 22 ? 22.233 1.304 16.800 1.00 22.78 21 LEU B C 1
ATOM 2857 O O . LEU B 2 22 ? 21.884 0.725 17.835 1.00 24.25 21 LEU B O 1
ATOM 2873 N N . GLU B 2 23 ? 23.014 0.724 15.892 1.00 24.00 22 GLU B N 1
ATOM 2874 C CA . GLU B 2 23 ? 23.421 -0.680 16.017 1.00 26.71 22 GLU B CA 1
ATOM 2875 C C . GLU B 2 23 ? 24.568 -0.854 17.003 1.00 30.33 22 GLU B C 1
ATOM 2876 O O . GLU B 2 23 ? 24.881 -1.975 17.410 1.00 37.23 22 GLU B O 1
#

GO terms:
  GO:0005741 mitochondrial outer membrane (C, IDA)
  GO:0015288 porin activity (F, IDA)
  GO:0097193 intrinsic apoptotic signaling pathway (P, IDA)
  GO:0097136 Bcl-2 family protein complex (C, IDA)
  GO:0097145 BAK complex (C, IDA)
  GO:0042802 identical protein binding (F, IPI)
  GO:0034620 cellular response to unfolded protein (P, TAS)
  GO:1903896 positive regulation of IRE1-mediated unfolded protein response (P, TAS)
  GO:0070059 intrinsic apoptotic signaling pathway in response to endoplasmic reticulum stress (P, TAS)
  GO:0001836 release of cytochrome c from mitochondria (P, IDA)
  GO:0005739 mitochondrion (C, IDA)
  GO:0010248 establishment or maintenance of transmembrane electrochemical gradient (P, IDA)
  GO:0046930 pore complex (C, IDA)
  GO:0031334 positive regulation of protein-containing complex assembly (P, IDA)
  GO:0046902 regulation of mitochondrial membrane permeability (P, IDA)
  GO:0051881 regulation of mitochondrial membrane potential (P, IDA)
  GO:0005515 protein binding (F, IPI)
  GO:0044325 transmembrane transporter binding (F, IPI)
  GO:0005739 mitochondrion (C, HTP)
  GO:0005741 mitochondrial outer membrane (C, TAS)